Protein AF-A0A3P7NVC3-F1 (afdb_monomer_lite)

InterPro domains:
  IPR013320 Concanavalin A-like lectin/glucanase domain superfamily [SSF49899] (203-268)
  IPR037353 Histone methyltransferase complex subunit ASH2 [PTHR10598] (5-271)
  IPR043136 B30.2/SPRY domain superfamily [G3DSA:2.60.120.920] (205-271)
  IPR053835 Set1/Ash2 histone methyltransferase complex subunit ASH2-like, winged-helix [PF21198] (23-115)

Foldseek 3Di:
DAQWDWDALVRDPVSDTDIGGHFDDLLNLQVVQQLVVCVVVPRDFKDWLVPRSVVSCVVCVVVRGPPPDDPDPPCSVVNVCSQVVDPQWDWDDDPNIIIIGGPDSPSVPDHHDCPVVVVVVVVVPDDDPDDDDDDDDDDDDDDDDDDDDDPDQDLDPAWDFDQDPLWTFTKGFDPPQPCPVVLVPDPVNPPPDDDPSRIDTRQRPDKAWDPIQWDPQKDADSVRHDIDHDDDDIDIDISDDDDDDDDDDDDDDPDADPPDDDDDDDDDSPRD

Organism: Dibothriocephalus latus (NCBI:txid60516)

pLDDT: mean 73.65, std 19.22, range [23.67, 93.12]

Structure (mmCIF, N/CA/C/O backbone):
data_AF-A0A3P7NVC3-F1
#
_entry.id   AF-A0A3P7NVC3-F1
#
loop_
_atom_site.group_PDB
_atom_site.id
_atom_site.type_symbol
_atom_site.label_atom_id
_atom_site.label_alt_id
_atom_site.label_comp_id
_atom_site.label_asym_id
_atom_site.label_entity_id
_atom_site.label_seq_id
_atom_site.pdbx_PDB_ins_code
_atom_site.Cartn_x
_atom_site.Cartn_y
_atom_site.Cartn_z
_atom_site.occupancy
_atom_site.B_iso_or_equiv
_atom_site.auth_seq_id
_atom_site.auth_comp_id
_atom_site.auth_asym_id
_atom_site.auth_atom_id
_atom_site.pdbx_PDB_model_num
ATOM 1 N N . MET A 1 1 ? 7.264 2.159 -6.820 1.00 70.62 1 MET A N 1
ATOM 2 C CA . MET A 1 1 ? 7.841 3.424 -6.301 1.00 70.62 1 MET A CA 1
ATOM 3 C C . MET A 1 1 ? 9.117 3.071 -5.556 1.00 70.62 1 MET A C 1
ATOM 5 O O . MET A 1 1 ? 9.069 2.094 -4.837 1.00 70.62 1 MET A O 1
ATOM 9 N N . THR A 1 2 ? 10.232 3.786 -5.716 1.00 79.75 2 THR A N 1
ATOM 10 C CA . THR A 1 2 ? 11.509 3.475 -5.016 1.00 79.75 2 THR A CA 1
ATOM 11 C C . THR A 1 2 ? 12.016 4.618 -4.128 1.00 79.75 2 THR A C 1
ATOM 13 O O . THR A 1 2 ? 12.959 4.442 -3.359 1.00 79.75 2 THR A O 1
ATOM 16 N N . ALA A 1 3 ? 11.352 5.780 -4.166 1.00 83.56 3 ALA A N 1
ATOM 17 C CA . ALA A 1 3 ? 11.625 6.933 -3.308 1.00 83.56 3 ALA A CA 1
ATOM 18 C C . ALA A 1 3 ? 10.974 6.787 -1.921 1.00 83.56 3 ALA A C 1
ATOM 20 O O . ALA A 1 3 ? 10.172 7.613 -1.491 1.00 83.56 3 ALA A O 1
ATOM 21 N N . TYR A 1 4 ? 11.308 5.724 -1.198 1.00 82.88 4 TYR A N 1
ATOM 22 C CA . TYR A 1 4 ? 10.869 5.552 0.181 1.00 82.88 4 TYR A CA 1
ATOM 23 C C . TYR A 1 4 ? 11.961 4.909 1.026 1.00 82.88 4 TYR A C 1
ATOM 25 O O . TYR A 1 4 ? 12.959 4.386 0.535 1.00 82.88 4 TYR A O 1
ATOM 33 N N . HIS A 1 5 ? 11.771 4.984 2.329 1.00 80.44 5 HIS A N 1
ATOM 34 C CA . HIS A 1 5 ? 12.478 4.200 3.311 1.00 80.44 5 HIS A CA 1
ATOM 35 C C . HIS A 1 5 ? 11.449 3.374 4.065 1.00 80.44 5 HIS A C 1
ATOM 37 O O . HIS A 1 5 ? 10.454 3.906 4.554 1.00 80.44 5 HIS A O 1
ATOM 43 N N . PHE A 1 6 ? 11.703 2.076 4.131 1.00 83.12 6 PHE A N 1
ATOM 44 C CA . PHE A 1 6 ? 10.895 1.149 4.895 1.00 83.12 6 PHE A CA 1
ATOM 45 C C . PHE A 1 6 ? 11.811 0.297 5.757 1.00 83.12 6 PHE A C 1
ATOM 47 O O . PHE A 1 6 ? 12.742 -0.322 5.234 1.00 83.12 6 PHE A O 1
ATOM 54 N N . MET A 1 7 ? 11.523 0.266 7.050 1.00 78.00 7 MET A N 1
ATOM 55 C CA . MET A 1 7 ? 12.091 -0.671 8.001 1.00 78.00 7 MET A CA 1
ATOM 56 C C . MET A 1 7 ? 10.929 -1.425 8.628 1.00 78.00 7 MET A C 1
ATOM 58 O O . MET A 1 7 ? 10.043 -0.818 9.232 1.00 78.00 7 MET A O 1
ATOM 62 N N . CYS A 1 8 ? 10.912 -2.740 8.441 1.00 79.56 8 CYS A N 1
ATOM 63 C CA . CYS A 1 8 ? 9.905 -3.571 9.078 1.00 79.56 8 CYS A CA 1
ATOM 64 C C . CYS A 1 8 ? 10.173 -3.657 10.584 1.00 79.56 8 CYS A C 1
ATOM 66 O O . CYS A 1 8 ? 11.317 -3.507 11.022 1.00 79.56 8 CYS A O 1
ATOM 68 N N . LYS A 1 9 ? 9.132 -3.984 11.356 1.00 78.25 9 LYS A N 1
ATOM 69 C CA . LYS A 1 9 ? 9.211 -4.164 12.814 1.00 78.25 9 LYS A CA 1
ATOM 70 C C . LYS A 1 9 ? 10.380 -5.061 13.229 1.00 78.25 9 LYS A C 1
ATOM 72 O O . LYS A 1 9 ? 11.172 -4.688 14.074 1.00 78.25 9 LYS A O 1
ATOM 77 N N . LYS A 1 10 ? 10.567 -6.187 12.526 1.00 74.75 10 LYS A N 1
ATOM 78 C CA . LYS A 1 10 ? 11.638 -7.169 12.793 1.00 74.75 10 LYS A CA 1
ATOM 79 C C . LYS A 1 10 ? 13.058 -6.608 12.656 1.00 74.75 10 LYS A C 1
ATOM 81 O O . LYS A 1 10 ? 13.987 -7.161 13.233 1.00 74.75 10 LYS A O 1
ATOM 86 N N . CYS A 1 11 ? 13.248 -5.584 11.824 1.00 72.69 11 CYS A N 1
ATOM 87 C CA . CYS A 1 11 ? 14.551 -4.963 11.586 1.00 72.69 11 CYS A CA 1
ATOM 88 C C . CYS A 1 11 ? 14.747 -3.672 12.387 1.00 72.69 11 CYS A C 1
ATOM 90 O O . CYS A 1 11 ? 15.870 -3.170 12.435 1.00 72.69 11 CYS A O 1
ATOM 92 N N . ASN A 1 12 ? 13.679 -3.125 12.968 1.00 73.50 12 ASN A N 1
ATOM 93 C CA . ASN A 1 12 ? 13.740 -1.932 13.790 1.00 73.50 12 ASN A CA 1
ATOM 94 C C . ASN A 1 12 ? 13.915 -2.322 15.258 1.00 73.50 12 ASN A C 1
ATOM 96 O O . ASN A 1 12 ? 13.089 -3.030 15.816 1.00 73.50 12 ASN A O 1
ATOM 100 N N . ASN A 1 13 ? 14.952 -1.801 15.912 1.00 73.88 13 ASN A N 1
ATOM 101 C CA . ASN A 1 13 ? 15.199 -2.071 17.333 1.00 73.88 13 ASN A CA 1
ATOM 102 C C . ASN A 1 13 ? 14.084 -1.541 18.249 1.00 73.88 13 ASN A C 1
ATOM 104 O O . ASN A 1 13 ? 14.034 -1.910 19.417 1.00 73.88 13 ASN A O 1
ATOM 108 N N . SER A 1 14 ? 13.238 -0.643 17.741 1.00 73.19 14 SER A N 1
ATOM 109 C CA . SER A 1 14 ? 12.079 -0.111 18.458 1.00 73.19 14 SER A CA 1
ATOM 110 C C . SER A 1 14 ? 10.802 -0.942 18.266 1.00 73.19 14 SER A C 1
ATOM 112 O O . SER A 1 14 ? 9.757 -0.488 18.705 1.00 73.19 14 SER A O 1
ATOM 114 N N . ASP A 1 15 ? 10.849 -2.091 17.574 1.00 77.31 15 ASP A N 1
ATOM 115 C CA . ASP A 1 15 ? 9.692 -2.947 17.227 1.00 77.31 15 ASP A CA 1
ATOM 116 C C . ASP A 1 15 ? 8.549 -2.238 16.465 1.00 77.31 15 ASP A C 1
ATOM 118 O O . ASP A 1 15 ? 7.469 -2.790 16.241 1.00 77.31 15 ASP A O 1
ATOM 122 N N . GLU A 1 16 ? 8.809 -1.025 15.977 1.00 73.56 16 GLU A N 1
ATOM 123 C CA . GLU A 1 16 ? 7.875 -0.225 15.195 1.00 73.56 16 GLU A CA 1
ATOM 124 C C . GLU A 1 16 ? 8.184 -0.298 13.701 1.00 73.56 16 GLU A C 1
ATOM 126 O O . GLU A 1 16 ? 9.331 -0.397 13.260 1.00 73.56 16 GLU A O 1
ATOM 131 N N . GLU A 1 17 ? 7.136 -0.210 12.893 1.00 80.94 17 GLU A N 1
ATOM 132 C CA . GLU A 1 17 ? 7.267 -0.081 11.450 1.00 80.94 17 GLU A CA 1
ATOM 133 C C . GLU A 1 17 ? 7.592 1.366 11.099 1.00 80.94 17 GLU A C 1
ATOM 135 O O . GLU A 1 17 ? 6.851 2.286 11.439 1.00 80.94 17 GLU A O 1
ATOM 140 N N . VAL A 1 18 ? 8.696 1.572 10.383 1.00 80.38 18 VAL A N 1
ATOM 141 C CA . VAL A 1 18 ? 9.096 2.907 9.942 1.00 80.38 18 VAL A CA 1
ATOM 142 C C . VAL A 1 18 ? 8.921 2.986 8.443 1.00 80.38 18 VAL A C 1
ATOM 144 O O . VAL A 1 18 ? 9.698 2.403 7.687 1.00 80.38 18 VAL A O 1
ATOM 147 N N . PHE A 1 19 ? 7.931 3.761 8.009 1.00 82.56 19 PHE A N 1
ATOM 148 C CA . PHE A 1 19 ? 7.755 4.134 6.613 1.00 82.56 19 PHE A CA 1
ATOM 149 C C . PHE A 1 19 ? 7.933 5.642 6.448 1.00 82.56 19 PHE A C 1
ATOM 151 O O . PHE A 1 19 ? 7.202 6.443 7.023 1.00 82.56 19 PHE A O 1
ATOM 158 N N . SER A 1 20 ? 8.911 6.036 5.641 1.00 79.38 20 SER A N 1
ATOM 159 C CA . SER A 1 20 ? 9.193 7.434 5.334 1.00 79.38 20 SER A CA 1
ATOM 160 C C . SER A 1 20 ? 9.276 7.612 3.826 1.00 79.38 20 SER A C 1
ATOM 162 O O . SER A 1 20 ? 10.115 7.006 3.158 1.00 79.38 20 SER A O 1
ATOM 164 N N . LYS A 1 21 ? 8.394 8.445 3.269 1.00 79.94 21 LYS A N 1
ATOM 165 C CA . LYS A 1 21 ? 8.464 8.827 1.856 1.00 79.94 21 LYS A CA 1
ATOM 166 C C . LYS A 1 21 ? 9.645 9.771 1.656 1.00 79.94 21 LYS A C 1
ATOM 168 O O . LYS A 1 21 ? 9.829 10.714 2.421 1.00 79.94 21 LYS A O 1
ATOM 173 N N . LYS A 1 22 ? 10.432 9.528 0.613 1.00 79.19 22 LYS A N 1
ATOM 174 C CA . LYS A 1 22 ? 11.501 10.429 0.186 1.00 79.19 22 LYS A CA 1
ATOM 175 C C . LYS A 1 22 ? 11.030 11.227 -1.015 1.00 79.19 22 LYS A C 1
ATOM 177 O O . LYS A 1 22 ? 10.200 10.772 -1.796 1.00 79.19 22 LYS A O 1
ATOM 182 N N . GLN A 1 23 ? 11.598 12.413 -1.178 1.00 79.69 23 GLN A N 1
ATOM 183 C CA . GLN A 1 23 ? 11.401 13.176 -2.398 1.00 79.69 23 GLN A CA 1
ATOM 184 C C . GLN A 1 23 ? 12.023 12.412 -3.572 1.00 79.69 23 GLN A C 1
ATOM 186 O O . GLN A 1 23 ? 13.226 12.141 -3.573 1.00 79.69 23 GLN A O 1
ATOM 191 N N . ALA A 1 24 ? 11.202 12.042 -4.554 1.00 83.31 24 ALA A N 1
ATOM 192 C CA . ALA A 1 24 ? 11.688 11.441 -5.784 1.00 83.31 24 ALA A CA 1
ATOM 193 C C . ALA A 1 24 ? 12.424 12.498 -6.617 1.00 83.31 24 ALA A C 1
ATOM 195 O O . ALA A 1 24 ? 11.946 13.621 -6.780 1.00 83.31 24 ALA A O 1
ATOM 196 N N . ASN A 1 25 ? 13.591 12.132 -7.142 1.00 87.62 25 ASN A N 1
ATOM 197 C CA . ASN A 1 25 ? 14.228 12.890 -8.212 1.00 87.62 25 ASN A CA 1
ATOM 198 C C . ASN A 1 25 ? 13.697 12.401 -9.571 1.00 87.62 25 ASN A C 1
ATOM 200 O O . ASN A 1 25 ? 13.042 11.359 -9.652 1.00 87.62 25 ASN A O 1
ATOM 204 N N . PHE A 1 26 ? 14.022 13.123 -10.643 1.00 89.38 26 PHE A N 1
ATOM 205 C CA . PHE A 1 26 ? 13.571 12.775 -11.992 1.00 89.38 26 PHE A CA 1
ATOM 206 C C . PHE A 1 26 ? 13.953 11.351 -12.416 1.00 89.38 26 PHE A C 1
ATOM 208 O O . PHE A 1 26 ? 13.133 10.665 -13.010 1.00 89.38 26 PHE A O 1
ATOM 215 N N . ALA A 1 27 ? 15.132 10.852 -12.033 1.00 89.88 27 ALA A N 1
ATOM 216 C CA . ALA A 1 27 ? 15.541 9.488 -12.372 1.00 89.88 27 ALA A CA 1
ATOM 217 C C . ALA A 1 27 ? 14.624 8.441 -11.720 1.00 89.88 27 ALA A C 1
ATOM 219 O O . ALA A 1 27 ? 14.159 7.518 -12.378 1.00 89.88 27 ALA A O 1
ATOM 220 N N . ILE A 1 28 ? 14.294 8.610 -10.441 1.00 89.31 28 ILE A N 1
ATOM 221 C CA . ILE A 1 28 ? 13.392 7.703 -9.725 1.00 89.31 28 ILE A CA 1
ATOM 222 C C . ILE A 1 28 ? 11.950 7.810 -10.245 1.00 89.31 28 ILE A C 1
ATOM 224 O O . ILE A 1 28 ? 11.244 6.798 -10.311 1.00 89.31 28 ILE A O 1
ATOM 228 N N . MET A 1 29 ? 11.516 9.009 -10.645 1.00 90.38 29 MET A N 1
ATOM 229 C CA . MET A 1 29 ? 10.218 9.212 -11.295 1.00 90.38 29 MET A CA 1
ATOM 230 C C . MET A 1 29 ? 10.150 8.454 -12.626 1.00 90.38 29 MET A C 1
ATOM 232 O O . MET A 1 29 ? 9.253 7.631 -12.798 1.00 90.38 29 MET A O 1
ATOM 236 N N . CYS A 1 30 ? 11.134 8.641 -13.511 1.00 92.25 30 CYS A N 1
ATOM 237 C CA . CYS A 1 30 ? 11.227 7.939 -14.794 1.00 92.25 30 CYS A CA 1
ATOM 238 C C . CYS A 1 30 ? 11.334 6.420 -14.626 1.00 92.25 30 CYS A C 1
ATOM 240 O O . CYS A 1 30 ? 10.641 5.673 -15.312 1.00 92.25 30 CYS A O 1
ATOM 242 N N . GLN A 1 31 ? 12.147 5.951 -13.674 1.00 91.25 31 GLN A N 1
ATOM 243 C CA . GLN A 1 31 ? 12.275 4.525 -13.377 1.00 91.25 31 GLN A CA 1
ATOM 244 C C . GLN A 1 31 ? 10.943 3.929 -12.912 1.00 91.25 31 GLN A C 1
ATOM 246 O O . GLN A 1 31 ? 10.568 2.838 -13.335 1.00 91.25 31 GLN A O 1
ATOM 251 N N . THR A 1 32 ? 10.209 4.653 -12.062 1.00 91.31 32 THR A N 1
ATOM 252 C CA . THR A 1 32 ? 8.883 4.225 -11.605 1.00 91.31 32 THR A CA 1
ATOM 253 C C . THR A 1 32 ? 7.881 4.222 -12.760 1.00 91.31 32 THR A C 1
ATOM 255 O O . THR A 1 32 ? 7.113 3.270 -12.866 1.00 91.31 32 THR A O 1
ATOM 258 N N . ALA A 1 33 ? 7.892 5.233 -13.632 1.00 92.50 33 ALA A N 1
ATOM 259 C CA . ALA A 1 33 ? 7.006 5.302 -14.793 1.00 92.50 33 ALA A CA 1
ATOM 260 C C . ALA A 1 33 ? 7.226 4.125 -15.750 1.00 92.50 33 ALA A C 1
ATOM 262 O O . ALA A 1 33 ? 6.297 3.365 -16.015 1.00 92.50 33 ALA A O 1
ATOM 263 N N . LEU A 1 34 ? 8.473 3.904 -16.174 1.00 90.56 34 LEU A N 1
ATOM 264 C CA . LEU A 1 34 ? 8.833 2.807 -17.072 1.00 90.56 34 LEU A CA 1
ATOM 265 C C . LEU A 1 34 ? 8.508 1.436 -16.471 1.00 90.56 34 LEU A C 1
ATOM 267 O O . LEU A 1 34 ? 7.921 0.604 -17.152 1.00 90.56 34 LEU A O 1
ATOM 271 N N . ALA A 1 35 ? 8.807 1.206 -15.189 1.00 90.31 35 ALA A N 1
ATOM 272 C CA . ALA A 1 35 ? 8.485 -0.061 -14.530 1.00 90.31 35 ALA A CA 1
ATOM 273 C C . ALA A 1 35 ? 6.971 -0.351 -14.510 1.00 90.31 35 ALA A C 1
ATOM 275 O O . ALA A 1 35 ? 6.558 -1.496 -14.696 1.00 90.31 35 ALA A O 1
ATOM 276 N N . ASN A 1 36 ? 6.137 0.676 -14.307 1.00 90.94 36 ASN A N 1
ATOM 277 C CA . ASN A 1 36 ? 4.682 0.519 -14.367 1.00 90.94 36 ASN A CA 1
ATOM 278 C C . ASN A 1 36 ? 4.205 0.265 -15.799 1.00 90.94 36 ASN A C 1
ATOM 280 O O . ASN A 1 36 ? 3.418 -0.654 -15.999 1.00 90.94 36 ASN A O 1
ATOM 284 N N . LEU A 1 37 ? 4.722 1.006 -16.784 1.00 89.94 37 LEU A N 1
ATOM 285 C CA . LEU A 1 37 ? 4.393 0.802 -18.197 1.00 89.94 37 LEU A CA 1
ATOM 286 C C . LEU A 1 37 ? 4.777 -0.610 -18.680 1.00 89.94 37 LEU A C 1
ATOM 288 O O . LEU A 1 37 ? 3.999 -1.266 -19.368 1.00 89.94 37 LEU A O 1
ATOM 292 N N . MET A 1 38 ? 5.934 -1.133 -18.261 1.00 86.88 38 MET A N 1
ATOM 293 C CA . MET A 1 38 ? 6.344 -2.516 -18.546 1.00 86.88 38 MET A CA 1
ATOM 294 C C . MET A 1 38 ? 5.355 -3.545 -17.983 1.00 86.88 38 MET A C 1
ATOM 296 O O . MET A 1 38 ? 5.046 -4.540 -18.642 1.00 86.88 38 MET A O 1
ATOM 300 N N . CYS A 1 39 ? 4.850 -3.294 -16.770 1.00 85.38 39 CYS A N 1
ATOM 301 C CA . CYS A 1 39 ? 3.884 -4.155 -16.094 1.00 85.38 39 CYS A CA 1
ATOM 302 C C . CYS A 1 39 ? 2.506 -4.111 -16.775 1.00 85.38 39 CYS A C 1
ATOM 304 O O . CYS A 1 39 ? 1.901 -5.155 -17.013 1.00 85.38 39 CYS A O 1
ATOM 306 N N . THR A 1 40 ? 2.023 -2.921 -17.148 1.00 87.69 40 THR A N 1
ATOM 307 C CA . THR A 1 40 ? 0.705 -2.753 -17.780 1.00 87.69 40 THR A CA 1
ATOM 308 C C . THR A 1 40 ? 0.670 -3.248 -19.222 1.00 87.69 40 THR A C 1
ATOM 310 O O . THR A 1 40 ? -0.352 -3.771 -19.658 1.00 87.69 40 THR A O 1
ATOM 313 N N . HIS A 1 41 ? 1.776 -3.129 -19.962 1.00 83.50 41 HIS A N 1
ATOM 314 C CA . HIS A 1 41 ? 1.875 -3.544 -21.365 1.00 83.50 41 HIS A CA 1
ATOM 315 C C . HIS A 1 41 ? 2.452 -4.958 -21.558 1.00 83.50 41 HIS A C 1
ATOM 317 O O . HIS A 1 41 ? 2.959 -5.275 -22.634 1.00 83.50 41 HIS A O 1
ATOM 323 N N . GLY A 1 42 ? 2.375 -5.818 -20.536 1.00 72.69 42 GLY A N 1
ATOM 324 C CA . GLY A 1 42 ? 2.574 -7.265 -20.682 1.00 72.69 42 GLY A CA 1
ATOM 325 C C . GLY A 1 42 ? 3.954 -7.690 -21.193 1.00 72.69 42 GLY A C 1
ATOM 326 O O . GLY A 1 42 ? 4.047 -8.660 -21.942 1.00 72.69 42 GLY A O 1
ATOM 327 N N . GLY A 1 43 ? 5.020 -6.973 -20.816 1.00 68.31 43 GLY A N 1
ATOM 328 C CA . GLY A 1 43 ? 6.399 -7.317 -21.190 1.00 68.31 43 GLY A CA 1
ATOM 329 C C . GLY A 1 43 ? 7.005 -6.464 -22.306 1.00 68.31 43 GLY A C 1
ATOM 330 O O . GLY A 1 43 ? 8.145 -6.704 -22.703 1.00 68.31 43 GLY A O 1
ATOM 331 N N . ARG A 1 44 ? 6.297 -5.437 -22.795 1.00 80.00 44 ARG A N 1
ATOM 332 C CA . ARG A 1 44 ? 6.917 -4.388 -23.617 1.00 80.00 44 ARG A CA 1
ATOM 333 C C . ARG A 1 44 ? 7.988 -3.657 -22.798 1.00 80.00 44 ARG A C 1
ATOM 335 O O . ARG A 1 44 ? 7.728 -3.248 -21.673 1.00 80.00 44 ARG A O 1
ATOM 342 N N . VAL A 1 45 ? 9.182 -3.490 -23.371 1.00 81.44 45 VAL A N 1
ATOM 343 C CA . VAL A 1 45 ? 10.358 -2.948 -22.657 1.00 81.44 45 VAL A CA 1
ATOM 344 C C . VAL A 1 45 ? 10.754 -1.529 -23.067 1.00 81.44 45 VAL A C 1
ATOM 346 O O . VAL A 1 45 ? 11.551 -0.912 -22.369 1.00 81.44 45 VAL A O 1
ATOM 349 N N . CYS A 1 46 ? 10.222 -1.008 -24.175 1.00 86.50 46 CYS A N 1
ATOM 350 C CA . CYS A 1 46 ? 10.568 0.305 -24.721 1.00 86.50 46 CYS A CA 1
ATOM 351 C C . CYS A 1 46 ? 9.324 1.176 -24.933 1.00 86.50 46 CYS A C 1
ATOM 353 O O . CYS A 1 46 ? 8.323 0.717 -25.492 1.00 86.50 46 CYS A O 1
ATOM 355 N N . PHE A 1 47 ? 9.407 2.439 -24.520 1.00 91.06 47 PHE A N 1
ATOM 356 C CA . PHE A 1 47 ? 8.289 3.384 -24.517 1.00 91.06 47 PHE A CA 1
ATOM 357 C C . PHE A 1 47 ? 8.718 4.738 -25.073 1.00 91.06 47 PHE A C 1
ATOM 359 O O . PHE A 1 47 ? 9.869 5.132 -24.891 1.00 91.06 47 PHE A O 1
ATOM 366 N N . SER A 1 48 ? 7.801 5.423 -25.754 1.00 91.75 48 SER A N 1
ATOM 367 C CA . SER A 1 48 ? 8.020 6.775 -26.279 1.00 91.75 48 SER A CA 1
ATOM 368 C C . SER A 1 48 ? 8.114 7.779 -25.132 1.00 91.75 48 SER A C 1
ATOM 370 O O . SER A 1 48 ? 7.260 7.796 -24.237 1.00 91.75 48 SER A O 1
ATOM 372 N N . GLU A 1 49 ? 9.143 8.624 -25.159 1.00 92.81 49 GLU A N 1
ATOM 373 C CA . GLU A 1 49 ? 9.294 9.720 -24.208 1.00 92.81 49 GLU A CA 1
ATOM 374 C C . GLU A 1 49 ? 8.084 10.660 -24.261 1.00 92.81 49 GLU A C 1
ATOM 376 O O . GLU A 1 49 ? 7.448 10.913 -23.233 1.00 92.81 49 GLU A O 1
ATOM 381 N N . GLU A 1 50 ? 7.736 11.125 -25.460 1.00 88.69 50 GLU A N 1
ATOM 382 C CA . GLU A 1 50 ? 6.718 12.154 -25.656 1.00 88.69 50 GLU A CA 1
ATOM 383 C C . GLU A 1 50 ? 5.295 11.621 -25.451 1.00 88.69 50 GLU A C 1
ATOM 385 O O . GLU A 1 50 ? 4.467 12.273 -24.815 1.00 88.69 50 GLU A O 1
ATOM 390 N N . HIS A 1 51 ? 5.010 10.414 -25.948 1.00 88.75 51 HIS A N 1
ATOM 391 C CA . HIS A 1 51 ? 3.643 9.894 -26.025 1.00 88.75 51 HIS A CA 1
ATOM 392 C C . HIS A 1 51 ? 3.252 8.990 -24.853 1.00 88.75 51 HIS A C 1
ATOM 394 O O . HIS A 1 51 ? 2.064 8.748 -24.643 1.00 88.75 51 HIS A O 1
ATOM 400 N N . GLU A 1 52 ? 4.217 8.465 -24.094 1.00 91.06 52 GLU A N 1
ATOM 401 C CA . GLU A 1 52 ? 3.939 7.491 -23.030 1.00 91.06 52 GLU A CA 1
ATOM 402 C C . GLU A 1 52 ? 4.542 7.915 -21.690 1.00 91.06 52 GLU A C 1
ATOM 404 O O . GLU A 1 52 ? 3.837 7.920 -20.677 1.00 91.06 52 GLU A O 1
ATOM 409 N N . ILE A 1 53 ? 5.812 8.330 -21.665 1.00 91.38 53 ILE A N 1
ATOM 410 C CA . ILE A 1 53 ? 6.483 8.710 -20.414 1.00 91.38 53 ILE A CA 1
ATOM 411 C C . ILE A 1 53 ? 5.933 10.038 -19.882 1.00 91.38 53 ILE A C 1
ATOM 413 O O . ILE A 1 53 ? 5.548 10.091 -18.710 1.00 91.38 53 ILE A O 1
ATOM 417 N N . PHE A 1 54 ? 5.842 11.095 -20.701 1.00 91.44 54 PHE A N 1
ATOM 418 C CA . PHE A 1 54 ? 5.294 12.375 -20.232 1.00 91.44 54 PHE A CA 1
ATOM 419 C C . PHE A 1 54 ? 3.833 12.271 -19.773 1.00 91.44 54 PHE A C 1
ATOM 421 O O . PHE A 1 54 ? 3.566 12.691 -18.644 1.00 91.44 54 PHE A O 1
ATOM 428 N N . PRO A 1 55 ? 2.896 11.656 -20.526 1.00 92.12 55 PRO A N 1
ATOM 429 C CA . PRO A 1 55 ? 1.511 11.535 -20.069 1.00 92.12 55 PRO A CA 1
ATOM 430 C C . PRO A 1 55 ? 1.370 10.708 -18.787 1.00 92.12 55 PRO A C 1
ATOM 432 O O . PRO A 1 55 ? 0.549 11.036 -17.924 1.00 92.12 55 PRO A O 1
ATOM 435 N N . PHE A 1 56 ? 2.194 9.664 -18.616 1.00 92.19 56 PHE A N 1
ATOM 436 C CA . PHE A 1 56 ? 2.214 8.890 -17.377 1.00 92.19 56 PHE A CA 1
ATOM 437 C C . PHE A 1 56 ? 2.666 9.748 -16.191 1.00 92.19 56 PHE A C 1
ATOM 439 O O . PHE A 1 56 ? 2.033 9.718 -15.132 1.00 92.19 56 PHE A O 1
ATOM 446 N N . LEU A 1 57 ? 3.757 10.502 -16.354 1.00 90.50 57 LEU A N 1
ATOM 447 C CA . LEU A 1 57 ? 4.276 11.385 -15.311 1.00 90.50 57 LEU A CA 1
ATOM 448 C C . LEU A 1 57 ? 3.287 12.504 -14.977 1.00 90.50 57 LEU A C 1
ATOM 450 O O . LEU A 1 57 ? 3.124 12.812 -13.800 1.00 90.50 57 LEU A O 1
ATOM 454 N N . ASP A 1 58 ? 2.599 13.055 -15.977 1.00 88.62 58 ASP A N 1
ATOM 455 C CA . ASP A 1 58 ? 1.619 14.123 -15.782 1.00 88.62 58 ASP A CA 1
ATOM 456 C C . ASP A 1 58 ? 0.399 13.639 -14.988 1.00 88.62 58 ASP A C 1
ATOM 458 O O . ASP A 1 58 ? -0.011 14.267 -14.013 1.00 88.62 58 ASP A O 1
ATOM 462 N N . THR A 1 59 ? -0.120 12.458 -15.339 1.00 89.94 59 THR A N 1
ATOM 463 C CA . THR A 1 59 ? -1.273 11.843 -14.661 1.00 89.94 59 THR A CA 1
ATOM 464 C C . THR A 1 59 ? -0.954 11.453 -13.214 1.00 89.94 59 THR A C 1
ATOM 466 O O . THR A 1 59 ? -1.822 11.508 -12.346 1.00 89.94 59 THR A O 1
ATOM 469 N N . ASN A 1 60 ? 0.291 11.052 -12.936 1.00 88.31 60 ASN A N 1
ATOM 470 C CA . ASN A 1 60 ? 0.696 10.494 -11.642 1.00 88.31 60 ASN A CA 1
ATOM 471 C C . ASN A 1 60 ? 1.597 11.434 -10.822 1.00 88.31 60 ASN A C 1
ATOM 473 O O . ASN A 1 60 ? 2.212 10.991 -9.848 1.00 88.31 60 ASN A O 1
ATOM 477 N N . TRP A 1 61 ? 1.690 12.715 -11.192 1.00 86.31 61 TRP A N 1
ATOM 478 C CA . TRP A 1 61 ? 2.658 13.655 -10.619 1.00 86.31 61 TRP A CA 1
ATOM 479 C C . TRP A 1 61 ? 2.585 13.730 -9.088 1.00 86.31 61 TRP A C 1
ATOM 481 O O . TRP A 1 61 ? 3.590 13.503 -8.412 1.00 86.31 61 TRP A O 1
ATOM 491 N N . ASP A 1 62 ? 1.383 13.940 -8.543 1.00 84.12 62 ASP A N 1
ATOM 492 C CA . ASP A 1 62 ? 1.145 14.115 -7.101 1.00 84.12 62 ASP A CA 1
ATOM 493 C C . ASP A 1 62 ? 1.423 12.843 -6.282 1.00 84.12 62 ASP A C 1
ATOM 495 O O . ASP A 1 62 ? 1.682 12.893 -5.077 1.00 84.12 62 ASP A O 1
ATOM 499 N N . VAL A 1 63 ? 1.383 11.679 -6.936 1.00 82.94 63 VAL A N 1
ATOM 500 C CA . VAL A 1 63 ? 1.700 10.387 -6.314 1.00 82.94 63 VAL A CA 1
ATOM 501 C C . VAL A 1 63 ? 3.208 10.145 -6.320 1.00 82.94 63 VAL A C 1
ATOM 503 O O . VAL A 1 63 ? 3.743 9.543 -5.388 1.00 82.94 63 VAL A O 1
ATOM 506 N N . LEU A 1 64 ? 3.904 10.607 -7.362 1.00 79.88 64 LEU A N 1
ATOM 507 C CA . LEU A 1 64 ? 5.339 10.408 -7.547 1.00 79.88 64 LEU A CA 1
ATOM 508 C C . LEU A 1 64 ? 6.184 11.405 -6.749 1.00 79.88 64 LEU A C 1
ATOM 510 O O . LEU A 1 64 ? 7.271 11.049 -6.290 1.00 79.88 64 LEU A O 1
ATOM 514 N N . THR A 1 65 ? 5.717 12.643 -6.587 1.00 80.19 65 THR A N 1
ATOM 515 C CA . THR A 1 65 ? 6.473 13.697 -5.913 1.00 80.19 65 THR A CA 1
ATOM 516 C C . THR A 1 65 ? 5.567 14.718 -5.234 1.00 80.19 65 THR A C 1
ATOM 518 O O . THR A 1 65 ? 4.471 15.012 -5.687 1.00 80.19 65 THR A O 1
ATOM 521 N N . PHE A 1 66 ? 6.069 15.311 -4.151 1.00 79.62 66 PHE A N 1
ATOM 522 C CA . PHE A 1 66 ? 5.431 16.448 -3.482 1.00 79.62 66 PHE A CA 1
ATOM 523 C C . PHE A 1 66 ? 5.918 17.797 -4.028 1.00 79.62 66 PHE A C 1
ATOM 525 O O . PHE A 1 66 ? 5.641 18.838 -3.435 1.00 79.62 66 PHE A O 1
ATOM 532 N N . GLN A 1 67 ? 6.719 17.802 -5.103 1.00 74.81 67 GLN A N 1
ATOM 533 C CA . GLN A 1 67 ? 7.150 19.058 -5.705 1.00 74.81 67 GLN A CA 1
ATOM 534 C C . GLN A 1 67 ? 5.958 19.787 -6.329 1.00 74.81 67 GLN A C 1
ATOM 536 O O . GLN A 1 67 ? 5.210 19.169 -7.090 1.00 74.81 67 GLN A O 1
ATOM 541 N N . PRO A 1 68 ? 5.810 21.100 -6.061 1.00 68.38 68 PRO A N 1
ATOM 542 C CA . PRO A 1 68 ? 4.745 21.883 -6.658 1.00 68.38 68 PRO A CA 1
ATOM 543 C C . PRO A 1 68 ? 4.881 21.820 -8.177 1.00 68.38 68 PRO A C 1
ATOM 545 O O . PRO A 1 68 ? 5.939 22.135 -8.735 1.00 68.38 68 PRO A O 1
ATOM 548 N N . ARG A 1 69 ? 3.808 21.385 -8.840 1.00 69.50 69 ARG A N 1
ATOM 549 C CA . ARG A 1 69 ? 3.752 21.316 -10.296 1.00 69.50 69 ARG A CA 1
ATOM 550 C C . ARG A 1 69 ? 3.931 22.724 -10.855 1.00 69.50 69 ARG A C 1
ATOM 552 O O . ARG A 1 69 ? 3.170 23.636 -10.534 1.00 69.50 69 ARG A O 1
ATOM 559 N N . LYS A 1 70 ? 4.951 22.910 -11.690 1.00 67.31 70 LYS A N 1
ATOM 560 C CA . LYS A 1 70 ? 5.088 24.140 -12.471 1.00 67.31 70 LYS A CA 1
ATOM 561 C C . LYS A 1 70 ? 4.161 24.022 -13.674 1.00 67.31 70 LYS A C 1
ATOM 563 O O . LYS A 1 70 ? 4.153 22.993 -14.335 1.00 67.31 70 LYS A O 1
ATOM 568 N N . ALA A 1 71 ? 3.401 25.073 -13.964 1.00 65.81 71 ALA A N 1
ATOM 569 C CA . ALA A 1 71 ? 2.446 25.096 -15.075 1.00 65.81 71 ALA A CA 1
ATOM 570 C C . ALA A 1 71 ? 3.102 25.089 -16.472 1.00 65.81 71 ALA A C 1
ATOM 572 O O . ALA A 1 71 ? 2.403 25.194 -17.471 1.00 65.81 71 ALA A O 1
ATOM 573 N N . ASN A 1 72 ? 4.434 25.027 -16.551 1.00 72.12 72 ASN A N 1
ATOM 574 C CA . ASN A 1 72 ? 5.182 25.049 -17.797 1.00 72.12 72 ASN A CA 1
ATOM 575 C C . ASN A 1 72 ? 5.879 23.705 -18.044 1.00 72.12 72 ASN A C 1
ATOM 577 O O . ASN A 1 72 ? 6.391 23.084 -17.113 1.00 72.12 72 ASN A O 1
ATOM 581 N N . ASP A 1 73 ? 6.028 23.333 -19.314 1.00 75.25 73 ASP A N 1
ATOM 582 C CA . ASP A 1 73 ? 6.720 22.109 -19.763 1.00 75.25 73 ASP A CA 1
ATOM 583 C C . ASP A 1 73 ? 8.248 22.159 -19.550 1.00 75.25 73 ASP A C 1
ATOM 585 O O . ASP A 1 73 ? 9.021 21.392 -20.119 1.00 75.25 73 ASP A O 1
ATOM 589 N N . SER A 1 74 ? 8.725 23.055 -18.677 1.00 77.31 74 SER A N 1
ATOM 590 C CA . SER A 1 74 ? 10.143 23.218 -18.337 1.00 77.31 74 SER A CA 1
ATOM 591 C C . SER A 1 74 ? 10.759 21.971 -17.696 1.00 77.31 74 SER A C 1
ATOM 593 O O . SER A 1 74 ? 11.982 21.836 -17.635 1.00 77.31 74 SER A O 1
ATOM 595 N N . TRP A 1 75 ? 9.926 21.047 -17.214 1.00 82.88 75 TRP A N 1
ATOM 596 C CA . TRP A 1 75 ? 10.363 19.772 -16.668 1.00 82.88 75 TRP A CA 1
ATOM 597 C C . TRP A 1 75 ? 10.694 18.739 -17.759 1.00 82.88 75 TRP A C 1
ATOM 599 O O . TRP A 1 75 ? 11.567 17.910 -17.505 1.00 82.88 75 TRP A O 1
ATOM 609 N N . HIS A 1 76 ? 10.131 18.837 -18.975 1.00 89.12 76 HIS A N 1
ATOM 610 C CA . HIS A 1 76 ? 10.420 17.907 -20.081 1.00 89.12 76 HIS A CA 1
ATOM 611 C C . HIS A 1 76 ? 11.912 17.883 -20.421 1.00 89.12 76 HIS A C 1
ATOM 613 O O . HIS A 1 76 ? 12.513 16.819 -20.494 1.00 89.12 76 HIS A O 1
ATOM 619 N N . ALA A 1 77 ? 12.559 19.050 -20.506 1.00 89.00 77 ALA A N 1
ATOM 620 C CA . ALA A 1 77 ? 13.995 19.134 -20.787 1.00 89.00 77 ALA A CA 1
ATOM 621 C C . ALA A 1 77 ? 14.860 18.453 -19.705 1.00 89.00 77 ALA A C 1
ATOM 623 O O . ALA A 1 77 ? 15.899 17.862 -20.004 1.00 89.00 77 ALA A O 1
ATOM 624 N N . ASN A 1 78 ? 14.432 18.513 -18.438 1.00 89.88 78 ASN A N 1
ATOM 625 C CA . ASN A 1 78 ? 15.133 17.847 -17.339 1.00 89.88 78 ASN A CA 1
ATOM 626 C C . ASN A 1 78 ? 14.923 16.332 -17.369 1.00 89.88 78 ASN A C 1
ATOM 628 O O . ASN A 1 78 ? 15.857 15.589 -17.058 1.00 89.88 78 ASN A O 1
ATOM 632 N N . ILE A 1 79 ? 13.727 15.876 -17.745 1.00 91.06 79 ILE A N 1
ATOM 633 C CA . ILE A 1 79 ? 13.433 14.458 -17.954 1.00 91.06 79 ILE A CA 1
ATOM 634 C C . ILE A 1 79 ? 14.254 13.922 -19.119 1.00 91.06 79 ILE A C 1
ATOM 636 O O . ILE A 1 79 ? 14.999 12.974 -18.904 1.00 91.06 79 ILE A O 1
ATOM 640 N N . HIS A 1 80 ? 14.229 14.585 -20.274 1.00 92.75 80 HIS A N 1
ATOM 641 C CA . HIS A 1 80 ? 15.010 14.206 -21.449 1.00 92.75 80 HIS A CA 1
ATOM 642 C C . HIS A 1 80 ? 16.494 14.064 -21.114 1.00 92.75 80 HIS A C 1
ATOM 644 O O . HIS A 1 80 ? 17.097 13.011 -21.305 1.00 92.75 80 HIS A O 1
ATOM 650 N N . LYS A 1 81 ? 17.077 15.086 -20.470 1.00 93.00 81 LYS A N 1
ATOM 651 C CA . LYS A 1 81 ? 18.460 15.015 -19.987 1.00 93.00 81 LYS A CA 1
ATOM 652 C C . LYS A 1 81 ? 18.681 13.819 -19.059 1.00 93.00 81 LYS A C 1
ATOM 654 O O . LYS A 1 81 ? 19.702 13.154 -19.170 1.00 93.00 81 LYS A O 1
ATOM 659 N N . THR A 1 82 ? 17.744 13.549 -18.152 1.00 92.81 82 THR A N 1
ATOM 660 C CA . THR A 1 82 ? 17.839 12.428 -17.209 1.00 92.81 82 THR A CA 1
ATOM 661 C C . THR A 1 82 ? 17.760 11.071 -17.908 1.00 92.81 82 THR A C 1
ATOM 663 O O . THR A 1 82 ? 18.505 10.174 -17.527 1.00 92.81 82 THR A O 1
ATOM 666 N N . LEU A 1 83 ? 16.891 10.911 -18.908 1.00 92.25 83 LEU A N 1
ATOM 667 C CA . LEU A 1 83 ? 16.727 9.671 -19.670 1.00 92.25 83 LEU A CA 1
ATOM 668 C C . LEU A 1 83 ? 17.958 9.382 -20.539 1.00 92.25 83 LEU A C 1
ATOM 670 O O . LEU A 1 83 ? 18.357 8.229 -20.654 1.00 92.25 83 LEU A O 1
ATOM 674 N N . THR A 1 84 ? 18.599 10.418 -21.083 1.00 92.25 84 THR A N 1
ATOM 675 C CA . THR A 1 84 ? 19.768 10.264 -21.964 1.00 92.25 84 THR A CA 1
ATOM 676 C C . THR A 1 84 ? 21.095 10.179 -21.202 1.00 92.25 84 THR A C 1
ATOM 678 O O . THR A 1 84 ? 22.032 9.540 -21.669 1.00 92.25 84 THR A O 1
ATOM 681 N N . SER A 1 85 ? 21.221 10.820 -20.031 1.00 90.94 85 SER A N 1
ATOM 682 C CA . SER A 1 85 ? 22.502 10.898 -19.306 1.00 90.94 85 SER A CA 1
ATOM 683 C C . SER A 1 85 ? 22.683 9.865 -18.192 1.00 90.94 85 SER A C 1
ATOM 685 O O . SER A 1 85 ? 23.743 9.841 -17.569 1.00 90.94 85 SER A O 1
ATOM 687 N N . ASN A 1 86 ? 21.649 9.101 -17.839 1.00 90.31 86 ASN A N 1
ATOM 688 C CA . ASN A 1 86 ? 21.664 8.220 -16.673 1.00 90.31 86 ASN A CA 1
ATOM 689 C C . ASN A 1 86 ? 21.747 6.746 -17.092 1.00 90.31 86 ASN A C 1
ATOM 691 O O . ASN A 1 86 ? 20.926 6.273 -17.867 1.00 90.31 86 ASN A O 1
ATOM 695 N N . GLU A 1 87 ? 22.696 6.012 -16.509 1.00 89.44 87 GLU A N 1
ATOM 696 C CA . GLU A 1 87 ? 22.964 4.588 -16.772 1.00 89.44 87 GLU A CA 1
ATOM 697 C C . GLU A 1 87 ? 21.788 3.640 -16.473 1.00 89.44 87 GLU A C 1
ATOM 699 O O . GLU A 1 87 ? 21.772 2.492 -16.920 1.00 89.44 87 GLU A O 1
ATOM 704 N N . LEU A 1 88 ? 20.783 4.107 -15.727 1.00 86.75 88 LEU A N 1
ATOM 705 C CA . LEU A 1 88 ? 19.556 3.357 -15.455 1.00 86.75 88 LEU A CA 1
ATOM 706 C C . LEU A 1 88 ? 18.672 3.170 -16.697 1.00 86.75 88 LEU A C 1
ATOM 708 O O . LEU A 1 88 ? 17.777 2.318 -16.671 1.00 86.75 88 LEU A O 1
ATOM 712 N N . PHE A 1 89 ? 18.906 3.949 -17.756 1.00 91.69 89 PHE A N 1
ATOM 713 C CA . PHE A 1 89 ? 18.088 3.967 -18.960 1.00 91.69 89 PHE A CA 1
ATOM 714 C C . PHE A 1 89 ? 18.922 3.688 -20.209 1.00 91.69 89 PHE A C 1
ATOM 716 O O . PHE A 1 89 ? 20.052 4.148 -20.340 1.00 91.69 89 PHE A O 1
ATOM 723 N N . ASN A 1 90 ? 18.311 2.987 -21.159 1.00 88.25 90 ASN A N 1
ATOM 724 C CA . ASN A 1 90 ? 18.794 2.894 -22.528 1.00 88.25 90 ASN A CA 1
ATOM 725 C C . ASN A 1 90 ? 17.828 3.673 -23.416 1.00 88.25 90 ASN A C 1
ATOM 727 O O . ASN A 1 90 ? 16.665 3.276 -23.557 1.00 88.25 90 ASN A O 1
ATOM 731 N N . ALA A 1 91 ? 18.311 4.770 -23.990 1.00 90.88 91 ALA A N 1
ATOM 732 C CA . ALA A 1 91 ? 17.556 5.628 -24.888 1.00 90.88 91 ALA A CA 1
ATOM 733 C C . ALA A 1 91 ? 17.996 5.398 -26.342 1.00 90.88 91 ALA A C 1
ATOM 735 O O . ALA A 1 91 ? 19.189 5.280 -26.625 1.00 90.88 91 ALA A O 1
ATOM 736 N N . VAL A 1 92 ? 17.029 5.290 -27.251 1.00 88.25 92 VAL A N 1
ATOM 737 C CA . VAL A 1 92 ? 17.233 5.028 -28.679 1.00 88.25 92 VAL A CA 1
ATOM 738 C C . VAL A 1 92 ? 16.377 5.995 -29.485 1.00 88.25 92 VAL A C 1
ATOM 740 O O . VAL A 1 92 ? 15.153 5.992 -29.367 1.00 88.25 92 VAL A O 1
ATOM 743 N N . ASP A 1 93 ? 17.015 6.784 -30.342 1.00 88.44 93 ASP A N 1
ATOM 744 C CA . ASP A 1 93 ? 16.321 7.678 -31.265 1.00 88.44 93 ASP A CA 1
ATOM 745 C C . ASP A 1 93 ? 15.705 6.890 -32.430 1.00 88.44 93 ASP A C 1
ATOM 747 O O . ASP A 1 93 ? 16.401 6.206 -33.187 1.00 88.44 93 ASP A O 1
ATOM 751 N N . VAL A 1 94 ? 14.388 7.006 -32.612 1.00 84.38 94 VAL A N 1
ATOM 752 C CA . VAL A 1 94 ? 13.658 6.385 -33.722 1.00 84.38 94 VAL A CA 1
ATOM 753 C C . VAL A 1 94 ? 12.745 7.421 -34.363 1.00 84.38 94 VAL A C 1
ATOM 755 O O . VAL A 1 94 ? 11.773 7.860 -33.765 1.00 84.38 94 VAL A O 1
ATOM 758 N N . LYS A 1 95 ? 13.017 7.769 -35.628 1.00 72.50 95 LYS A N 1
ATOM 759 C CA . LYS A 1 95 ? 12.153 8.644 -36.450 1.00 72.50 95 LYS A CA 1
ATOM 760 C C . LYS A 1 95 ? 11.750 9.956 -35.747 1.00 72.50 95 LYS A C 1
ATOM 762 O O . LYS A 1 95 ? 10.590 10.347 -35.815 1.00 72.50 95 LYS A O 1
ATOM 767 N N . SER A 1 96 ? 12.716 10.621 -35.111 1.00 77.88 96 SER A N 1
ATOM 768 C CA . SER A 1 96 ? 12.530 11.885 -34.376 1.00 77.88 96 SER A CA 1
ATOM 769 C C . SER A 1 96 ? 11.788 11.785 -33.036 1.00 77.88 96 SER A C 1
ATOM 771 O O . SER A 1 96 ? 11.463 12.826 -32.479 1.00 77.88 96 SER A O 1
ATOM 773 N N . ASP A 1 97 ? 11.578 10.579 -32.502 1.00 82.06 97 ASP A N 1
ATOM 774 C CA . ASP A 1 97 ? 11.099 10.350 -31.134 1.00 82.06 97 ASP A CA 1
ATOM 775 C C . ASP A 1 97 ? 12.132 9.534 -30.336 1.00 82.06 97 ASP A C 1
ATOM 777 O O . ASP A 1 97 ? 12.848 8.693 -30.898 1.00 82.06 97 ASP A O 1
ATOM 781 N N . LEU A 1 98 ? 12.216 9.785 -29.030 1.00 88.25 98 LEU A N 1
ATOM 782 C CA . LEU A 1 98 ? 13.130 9.094 -28.129 1.00 88.25 98 LEU A CA 1
ATOM 783 C C . LEU A 1 98 ? 12.408 7.908 -27.489 1.00 88.25 98 LEU A C 1
ATOM 785 O O . LEU A 1 98 ? 11.495 8.070 -26.680 1.00 88.25 98 LEU A O 1
ATOM 789 N N . PHE A 1 99 ? 12.849 6.694 -27.808 1.00 88.69 99 PHE A N 1
ATOM 790 C CA . PHE A 1 99 ? 12.360 5.487 -27.151 1.00 88.69 99 PHE A CA 1
ATOM 791 C C . PHE A 1 99 ? 13.275 5.112 -26.002 1.00 88.69 99 PHE A C 1
ATOM 793 O O . PHE A 1 99 ? 14.476 4.927 -26.187 1.00 88.69 99 PHE A O 1
ATOM 800 N N . VAL A 1 100 ? 12.702 4.939 -24.816 1.00 90.19 100 VAL A N 1
ATOM 801 C CA . VAL A 1 100 ? 13.470 4.644 -23.609 1.00 90.19 100 VAL A CA 1
ATOM 802 C C . VAL A 1 100 ? 13.057 3.313 -23.002 1.00 90.19 100 VAL A C 1
ATOM 804 O O . VAL A 1 100 ? 11.882 2.942 -22.976 1.00 90.19 100 VAL A O 1
ATOM 807 N N . SER A 1 101 ? 14.054 2.581 -22.515 1.00 88.00 101 SER A N 1
ATOM 808 C CA . SER A 1 101 ? 13.908 1.313 -21.803 1.00 88.00 101 SER A CA 1
ATOM 809 C C . SER A 1 101 ? 14.753 1.308 -20.531 1.00 88.00 101 SER A C 1
ATOM 811 O O . SER A 1 101 ? 15.731 2.048 -20.422 1.00 88.00 101 SER A O 1
ATOM 813 N N . LEU A 1 102 ? 14.383 0.482 -19.550 1.00 86.81 102 LEU A N 1
ATOM 814 C CA . LEU A 1 102 ? 15.202 0.287 -18.352 1.00 86.81 102 LEU A CA 1
ATOM 815 C C . LEU A 1 102 ? 16.406 -0.606 -18.659 1.00 86.81 102 LEU A C 1
ATOM 817 O O . LEU A 1 102 ? 16.262 -1.660 -19.280 1.00 86.81 102 LEU A O 1
ATOM 821 N N . SER A 1 103 ? 17.574 -0.238 -18.131 1.00 86.69 103 SER A N 1
ATOM 822 C CA . SER A 1 103 ? 18.772 -1.088 -18.174 1.00 86.69 103 SER A CA 1
ATOM 823 C C . SER A 1 103 ? 18.578 -2.391 -17.394 1.00 86.69 103 SER A C 1
ATOM 825 O O . SER A 1 103 ? 19.098 -3.437 -17.777 1.00 86.69 103 SER A O 1
ATOM 827 N N . CYS A 1 104 ? 17.781 -2.355 -16.319 1.00 79.88 104 CYS A N 1
ATOM 828 C CA . CYS A 1 104 ? 17.358 -3.540 -15.581 1.00 79.88 104 CYS A CA 1
ATOM 829 C C . CYS A 1 104 ? 15.928 -3.927 -15.978 1.00 79.88 104 CYS A C 1
ATOM 831 O O . CYS A 1 104 ? 14.974 -3.252 -15.597 1.00 79.88 104 CYS A O 1
ATOM 833 N N . GLN A 1 105 ? 15.784 -5.025 -16.724 1.00 80.38 105 GLN A N 1
ATOM 834 C CA . GLN A 1 105 ? 14.473 -5.558 -17.124 1.00 80.38 105 GLN A CA 1
ATOM 835 C C . GLN A 1 105 ? 13.802 -6.401 -16.026 1.00 80.38 105 GLN A C 1
ATOM 837 O O . GLN A 1 105 ? 12.610 -6.690 -16.097 1.00 80.38 105 GLN A O 1
ATOM 842 N N . ASP A 1 106 ? 14.561 -6.791 -15.001 1.00 79.75 106 ASP A N 1
ATOM 843 C CA . ASP A 1 106 ? 14.062 -7.551 -13.860 1.00 79.75 106 ASP A CA 1
ATOM 844 C C . ASP A 1 106 ? 13.443 -6.605 -12.824 1.00 79.75 106 ASP A C 1
ATOM 846 O O . ASP A 1 106 ? 14.133 -6.018 -11.984 1.00 79.75 106 ASP A O 1
ATOM 850 N N . LEU A 1 107 ? 12.117 -6.464 -12.885 1.00 79.75 107 LEU A N 1
ATOM 851 C CA . LEU A 1 107 ? 11.360 -5.593 -11.986 1.00 79.75 107 LEU A CA 1
ATOM 852 C C . LEU A 1 107 ? 11.514 -5.986 -10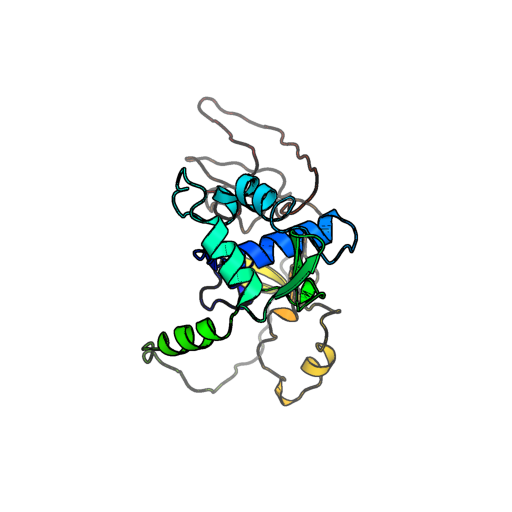.506 1.00 79.75 107 LEU A C 1
ATOM 854 O O . LEU A 1 107 ? 11.383 -5.121 -9.642 1.00 79.75 107 LEU A O 1
ATOM 858 N N . GLY A 1 108 ? 11.847 -7.248 -10.196 1.00 79.56 108 GLY A N 1
ATOM 859 C CA . GLY A 1 108 ? 12.070 -7.715 -8.824 1.00 79.56 108 GLY A CA 1
ATOM 860 C C . GLY A 1 108 ? 13.324 -7.126 -8.170 1.00 79.56 108 GLY A C 1
ATOM 861 O O . GLY A 1 108 ? 13.431 -7.098 -6.945 1.00 79.56 108 GLY A O 1
ATOM 862 N N . LYS A 1 109 ? 14.260 -6.609 -8.975 1.00 80.88 109 LYS A N 1
ATOM 863 C CA . LYS A 1 109 ? 15.482 -5.940 -8.500 1.00 80.88 109 LYS A CA 1
ATOM 864 C C . LYS A 1 109 ? 15.304 -4.439 -8.294 1.00 80.88 109 LYS A C 1
ATOM 866 O O . LYS A 1 109 ? 16.195 -3.786 -7.750 1.00 80.88 109 LYS A O 1
ATOM 871 N N . ILE A 1 110 ? 14.174 -3.875 -8.718 1.00 81.88 110 ILE A N 1
ATOM 872 C CA . ILE A 1 110 ? 13.888 -2.454 -8.551 1.00 81.88 110 ILE A CA 1
ATOM 873 C C . ILE A 1 110 ? 13.449 -2.213 -7.105 1.00 81.88 110 ILE A C 1
ATOM 875 O O . ILE A 1 110 ? 12.356 -2.591 -6.692 1.00 81.88 110 ILE A O 1
ATOM 879 N N . GLY A 1 111 ? 14.297 -1.539 -6.332 1.00 82.00 111 GLY A N 1
ATOM 880 C CA . GLY A 1 111 ? 14.021 -1.212 -4.938 1.00 82.00 111 GLY A CA 1
ATOM 881 C C . GLY A 1 111 ? 14.704 0.078 -4.485 1.00 82.00 111 GLY A C 1
ATOM 882 O O . GLY A 1 111 ? 15.511 0.655 -5.219 1.00 82.00 111 GLY A O 1
ATOM 883 N N . PRO A 1 112 ? 14.383 0.567 -3.277 1.00 79.62 112 PRO A N 1
ATOM 884 C CA . PRO A 1 112 ? 15.111 1.675 -2.675 1.00 79.62 112 PRO A CA 1
ATOM 885 C C . PRO A 1 112 ? 16.594 1.332 -2.487 1.00 79.62 112 PRO A C 1
ATOM 887 O O . PRO A 1 112 ? 16.940 0.231 -2.060 1.00 79.62 112 PRO A O 1
ATOM 890 N N . SER A 1 113 ? 17.490 2.290 -2.736 1.00 70.44 113 SER A N 1
ATOM 891 C CA . SER A 1 113 ? 18.909 2.122 -2.397 1.00 70.44 113 SER A CA 1
ATOM 892 C C . SER A 1 113 ? 19.102 2.246 -0.879 1.00 70.44 113 SER A C 1
ATOM 894 O O . SER A 1 113 ? 19.071 3.345 -0.313 1.00 70.44 113 SER A O 1
ATOM 896 N N . TYR A 1 114 ? 19.273 1.105 -0.206 1.00 66.88 114 TYR A N 1
ATOM 897 C CA . TYR A 1 114 ? 19.448 1.015 1.251 1.00 66.88 114 TYR A CA 1
ATOM 898 C C . TYR A 1 114 ? 20.900 1.219 1.723 1.00 66.88 114 TYR A C 1
ATOM 900 O O . TYR A 1 114 ? 21.133 1.462 2.910 1.00 66.88 114 TYR A O 1
ATOM 908 N N . GLU A 1 115 ? 21.886 1.174 0.823 1.00 58.38 115 GLU A N 1
ATOM 909 C CA . GLU A 1 115 ? 23.315 1.269 1.167 1.00 58.38 115 GLU A CA 1
ATOM 910 C C . GLU A 1 115 ? 23.682 2.613 1.810 1.00 58.38 115 GLU A C 1
ATOM 912 O O . GLU A 1 115 ? 24.320 2.642 2.864 1.00 58.38 115 GLU A O 1
ATOM 917 N N . ARG A 1 116 ? 23.183 3.734 1.264 1.00 51.66 116 ARG A N 1
ATOM 918 C CA . ARG A 1 116 ? 23.380 5.074 1.856 1.00 51.66 116 ARG A CA 1
ATOM 919 C C . ARG A 1 116 ? 22.766 5.216 3.250 1.00 51.66 116 ARG A C 1
ATOM 921 O O . ARG A 1 116 ? 23.194 6.070 4.018 1.00 51.66 116 ARG A O 1
ATOM 928 N N . PHE A 1 117 ? 21.759 4.409 3.580 1.00 51.50 117 PHE A N 1
ATOM 929 C CA . PHE A 1 117 ? 21.060 4.482 4.860 1.00 51.50 117 PHE A CA 1
ATOM 930 C C . PHE A 1 117 ? 21.758 3.671 5.957 1.00 51.50 117 PHE A C 1
ATOM 932 O O . PHE A 1 117 ? 21.862 4.152 7.083 1.00 51.50 117 PHE A O 1
ATOM 939 N N . ARG A 1 118 ? 22.324 2.499 5.632 1.00 53.62 118 ARG A N 1
ATOM 940 C CA . ARG A 1 118 ? 23.162 1.730 6.575 1.00 53.62 118 ARG A CA 1
ATOM 941 C C . ARG A 1 118 ? 24.345 2.540 7.117 1.00 53.62 118 ARG A C 1
ATOM 943 O O . ARG A 1 118 ? 24.728 2.357 8.268 1.00 53.62 118 ARG A O 1
ATOM 950 N N . ALA A 1 119 ? 24.890 3.449 6.309 1.00 52.66 119 ALA A N 1
ATOM 951 C CA . ALA A 1 119 ? 25.950 4.365 6.724 1.00 52.66 119 ALA A CA 1
ATOM 952 C C . ALA A 1 119 ? 25.471 5.476 7.681 1.00 52.66 119 ALA A C 1
ATOM 954 O O . ALA A 1 119 ? 26.273 6.019 8.433 1.00 52.66 119 ALA A O 1
ATOM 955 N N . LEU A 1 120 ? 24.177 5.817 7.669 1.00 43.66 120 LEU A N 1
ATOM 956 C CA . LEU A 1 120 ? 23.594 6.853 8.526 1.00 43.66 120 LEU A CA 1
ATOM 957 C C . LEU A 1 120 ? 23.115 6.270 9.867 1.00 43.66 120 LEU A C 1
ATOM 959 O O . LEU A 1 120 ? 23.302 6.881 10.916 1.00 43.66 120 LEU A O 1
ATOM 963 N N . THR A 1 121 ? 22.550 5.057 9.861 1.00 46.69 121 THR A N 1
ATOM 964 C CA . THR A 1 121 ? 22.140 4.357 11.092 1.00 46.69 121 THR A CA 1
ATOM 965 C C . THR A 1 121 ? 23.318 3.850 11.916 1.00 46.69 121 THR A C 1
ATOM 967 O O . THR A 1 121 ? 23.197 3.726 13.134 1.00 46.69 121 THR A O 1
ATOM 970 N N . SER A 1 122 ? 24.475 3.600 11.297 1.00 45.91 122 SER A N 1
ATOM 971 C CA . SER A 1 122 ? 25.706 3.289 12.027 1.00 45.91 122 SER A CA 1
ATOM 972 C C . SER A 1 122 ? 26.233 4.485 12.832 1.00 45.91 122 SER A C 1
ATOM 974 O O . SER A 1 122 ? 26.817 4.270 13.892 1.00 45.91 122 SER A O 1
ATOM 976 N N . GLN A 1 123 ? 25.969 5.725 12.398 1.00 39.69 123 GLN A N 1
ATOM 977 C CA . GLN A 1 123 ? 26.356 6.949 13.117 1.00 39.69 123 GLN A CA 1
ATOM 978 C C . GLN A 1 123 ? 25.402 7.327 14.264 1.00 39.69 123 GLN A C 1
ATOM 980 O O . GLN A 1 123 ? 25.790 8.069 15.161 1.00 39.69 123 GLN A O 1
ATOM 985 N N . LEU A 1 124 ? 24.183 6.778 14.288 1.00 41.25 124 LEU A N 1
ATOM 986 C CA . LEU A 1 124 ? 23.210 6.968 15.374 1.00 41.25 124 LEU A CA 1
ATOM 987 C C . LEU A 1 124 ? 23.429 6.021 16.572 1.00 41.25 124 LEU A C 1
ATOM 989 O O . LEU A 1 124 ? 22.698 6.094 17.556 1.00 41.25 124 LEU A O 1
ATOM 993 N N . LYS A 1 125 ? 24.458 5.160 16.543 1.00 43.50 125 LYS A N 1
ATOM 994 C CA . LYS A 1 125 ? 24.917 4.422 17.730 1.00 43.50 125 LYS A CA 1
ATOM 995 C C . LYS A 1 125 ? 25.795 5.318 18.607 1.00 43.50 125 LYS A C 1
ATOM 997 O O . LYS A 1 125 ? 27.011 5.153 18.630 1.00 43.50 125 LYS A O 1
ATOM 1002 N N . THR A 1 126 ? 25.197 6.233 19.369 1.00 35.03 126 THR A N 1
ATOM 1003 C CA . THR A 1 126 ? 25.873 6.814 20.537 1.00 35.03 126 THR A CA 1
ATOM 1004 C C . THR A 1 126 ? 24.986 6.768 21.784 1.00 35.03 126 THR A C 1
ATOM 1006 O O . THR A 1 126 ? 23.934 7.389 21.864 1.00 35.03 126 THR A O 1
ATOM 1009 N N . ASN A 1 127 ? 25.501 6.025 22.771 1.00 35.50 127 ASN A N 1
ATOM 1010 C CA . ASN A 1 127 ? 25.251 6.113 24.213 1.00 35.50 127 ASN A CA 1
ATOM 1011 C C . ASN A 1 127 ? 23.963 5.507 24.791 1.00 35.50 127 ASN A C 1
ATOM 1013 O O . ASN A 1 127 ? 23.075 6.220 25.234 1.00 35.50 127 ASN A O 1
ATOM 1017 N N . PHE A 1 128 ? 23.992 4.188 25.002 1.00 32.41 128 PHE A N 1
ATOM 1018 C CA . PHE A 1 128 ? 23.442 3.583 26.225 1.00 32.41 128 PHE A CA 1
ATOM 1019 C C . PHE A 1 128 ? 24.454 2.593 26.818 1.00 32.41 128 PHE A C 1
ATOM 1021 O O . PHE A 1 128 ? 24.246 1.387 26.881 1.00 32.41 128 PHE A O 1
ATOM 1028 N N . SER A 1 129 ? 25.590 3.131 27.263 1.00 39.16 129 SER A N 1
ATOM 1029 C CA . SER A 1 129 ? 26.523 2.440 28.157 1.00 39.16 129 SER A CA 1
ATOM 1030 C C . SER A 1 129 ? 26.237 2.864 29.596 1.00 39.16 129 SER A C 1
ATOM 1032 O O . SER A 1 129 ? 27.008 3.625 30.173 1.00 39.16 129 SER A O 1
ATOM 1034 N N . LYS A 1 130 ? 25.113 2.429 30.174 1.00 34.00 130 LYS A N 1
ATOM 1035 C CA . LYS A 1 130 ? 24.938 2.332 31.635 1.00 34.00 130 LYS A CA 1
ATOM 1036 C C . LYS A 1 130 ? 23.608 1.662 31.960 1.00 34.00 130 LYS A C 1
ATOM 1038 O O . LYS A 1 130 ? 22.568 2.300 31.873 1.00 34.00 130 LYS A O 1
ATOM 1043 N N . LEU A 1 131 ? 23.668 0.392 32.348 1.00 29.09 131 LEU A N 1
ATOM 1044 C CA . LEU A 1 131 ? 23.194 -0.112 33.642 1.00 29.09 131 LEU A CA 1
ATOM 1045 C C . LEU A 1 131 ? 23.340 -1.644 33.658 1.00 29.09 131 LEU A C 1
ATOM 1047 O O . LEU A 1 131 ? 22.601 -2.358 32.998 1.00 29.09 131 LEU A O 1
ATOM 1051 N N . GLY A 1 132 ? 24.357 -2.095 34.397 1.00 26.58 132 GLY A N 1
ATOM 1052 C CA . GLY A 1 132 ? 24.415 -3.355 35.144 1.00 26.58 132 GLY A CA 1
ATOM 1053 C C . GLY A 1 132 ? 24.045 -4.664 34.447 1.00 26.58 132 GLY A C 1
ATOM 1054 O O . GLY A 1 132 ? 22.903 -5.100 34.513 1.00 26.58 132 GLY A O 1
ATOM 1055 N N . LEU A 1 133 ? 25.064 -5.384 33.973 1.00 29.20 133 LEU A N 1
ATOM 1056 C CA . LEU A 1 133 ? 25.090 -6.844 34.121 1.00 29.20 133 LEU A CA 1
ATOM 1057 C C . LEU A 1 133 ? 25.002 -7.214 35.615 1.00 29.20 133 LEU A C 1
ATOM 105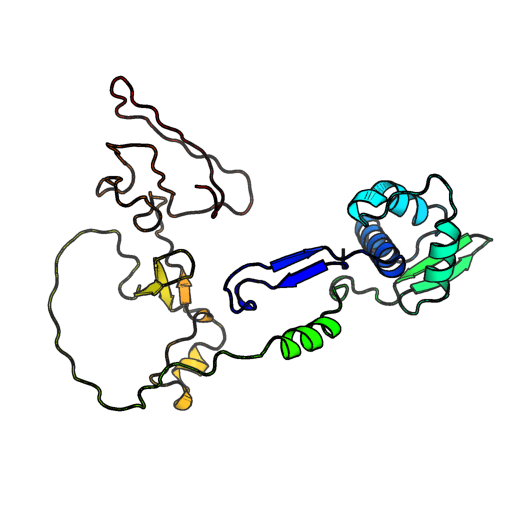9 O O . LEU A 1 133 ? 25.685 -6.586 36.430 1.00 29.20 133 LEU A O 1
ATOM 1063 N N . PRO A 1 134 ? 24.367 -8.346 35.942 1.00 29.14 134 PRO A N 1
ATOM 1064 C CA . PRO A 1 134 ? 24.999 -9.346 36.783 1.00 29.14 134 PRO A CA 1
ATOM 1065 C C . PRO A 1 134 ? 25.533 -10.478 35.900 1.00 29.14 134 PRO A C 1
ATOM 1067 O O . PRO A 1 134 ? 24.859 -10.967 34.995 1.00 29.14 134 PRO A O 1
ATOM 1070 N N . SER A 1 135 ? 26.780 -10.857 36.163 1.00 29.12 135 SER A N 1
ATOM 1071 C CA . SER A 1 135 ? 27.461 -12.009 35.570 1.00 29.12 135 SER A CA 1
ATOM 1072 C C . SER A 1 135 ? 26.815 -13.350 35.976 1.00 29.12 135 SER A C 1
ATOM 1074 O O . SER A 1 135 ? 26.034 -13.395 36.927 1.00 29.12 135 SER A O 1
ATOM 1076 N N . PRO A 1 136 ? 27.146 -14.444 35.264 1.00 39.62 136 PRO A N 1
ATOM 1077 C CA . PRO A 1 136 ? 26.408 -15.700 35.272 1.00 39.62 136 PRO A CA 1
ATOM 1078 C C . PRO A 1 136 ? 26.756 -16.576 36.478 1.00 39.62 136 PRO A C 1
ATOM 1080 O O . PRO A 1 136 ? 27.926 -16.744 36.819 1.00 39.62 136 PRO A O 1
ATOM 1083 N N . GLY A 1 137 ? 25.746 -17.204 37.075 1.00 32.75 137 GLY A N 1
ATOM 1084 C CA . GLY A 1 137 ? 25.958 -18.270 38.045 1.00 32.75 137 GLY A CA 1
ATOM 1085 C C . GLY A 1 137 ? 24.712 -18.601 38.856 1.00 32.75 137 GLY A C 1
ATOM 1086 O O . GLY A 1 137 ? 24.079 -17.709 39.405 1.00 32.75 137 GLY A O 1
ATOM 1087 N N . VAL A 1 138 ? 24.469 -19.907 38.992 1.00 28.00 138 VAL A N 1
ATOM 1088 C CA . VAL A 1 138 ? 23.532 -20.571 39.914 1.00 28.00 138 VAL A CA 1
ATOM 1089 C C . VAL A 1 138 ? 22.098 -20.744 39.388 1.00 28.00 138 VAL A C 1
ATOM 1091 O O . VAL A 1 138 ? 21.222 -19.903 39.556 1.00 28.00 138 VAL A O 1
ATOM 1094 N N . MET A 1 139 ? 21.868 -21.922 38.797 1.00 37.19 139 MET A N 1
ATOM 1095 C CA . MET A 1 139 ? 20.564 -22.596 38.787 1.00 37.19 139 MET A CA 1
ATOM 1096 C C . MET A 1 139 ? 20.087 -22.823 40.231 1.00 37.19 139 MET A C 1
ATOM 1098 O O . MET A 1 139 ? 20.912 -23.183 41.076 1.00 37.19 139 MET A O 1
ATOM 1102 N N . PRO A 1 140 ? 18.771 -22.792 40.486 1.00 29.05 140 PRO A N 1
ATOM 1103 C CA . PRO A 1 140 ? 18.197 -23.768 41.394 1.00 29.05 140 PRO A CA 1
ATOM 1104 C C . PRO A 1 140 ? 17.042 -24.535 40.742 1.00 29.05 140 PRO A C 1
ATOM 1106 O O . PRO A 1 140 ? 16.073 -23.973 40.243 1.00 29.05 140 PRO A O 1
ATOM 1109 N N . ASP A 1 141 ? 17.266 -25.841 40.742 1.00 24.05 141 ASP A N 1
ATOM 1110 C CA . ASP A 1 141 ? 16.367 -26.975 40.927 1.00 24.05 141 ASP A CA 1
ATOM 1111 C C . ASP A 1 141 ? 14.839 -26.797 40.816 1.00 24.05 141 ASP A C 1
ATOM 1113 O O . ASP A 1 141 ? 14.191 -25.967 41.454 1.00 24.05 141 ASP A O 1
ATOM 1117 N N . SER A 1 142 ? 14.288 -27.734 40.052 1.00 39.66 142 SER A N 1
ATOM 1118 C CA . SER A 1 142 ? 12.949 -28.307 40.107 1.00 39.66 142 SER A CA 1
ATOM 1119 C C . SER A 1 142 ? 12.238 -28.204 41.464 1.00 39.66 142 SER A C 1
ATOM 1121 O O . SER A 1 142 ? 12.663 -28.773 42.464 1.00 39.66 142 SER A O 1
ATOM 1123 N N . SER A 1 143 ? 11.036 -27.628 41.459 1.00 27.81 143 SER A N 1
ATOM 1124 C CA . SER A 1 143 ? 9.955 -28.062 42.351 1.00 27.81 143 SER A CA 1
ATOM 1125 C C . SER A 1 143 ? 8.612 -27.859 41.652 1.00 27.81 143 SER A C 1
ATOM 1127 O O . SER A 1 143 ? 8.250 -26.754 41.255 1.00 27.81 143 SER A O 1
ATOM 1129 N N . GLY A 1 144 ? 7.909 -28.966 41.414 1.00 28.52 144 GLY A N 1
ATOM 1130 C CA . GLY A 1 144 ? 6.582 -28.968 40.815 1.00 28.52 144 GLY A CA 1
ATOM 1131 C C . GLY A 1 144 ? 5.491 -28.645 41.830 1.00 28.52 144 GLY A C 1
ATOM 1132 O O . GLY A 1 144 ? 5.603 -29.017 42.990 1.00 28.52 144 GLY A O 1
ATOM 1133 N N . PHE A 1 145 ? 4.418 -28.023 41.349 1.00 26.66 145 PHE A N 1
ATOM 1134 C CA . PHE A 1 145 ? 3.057 -28.047 41.897 1.00 26.66 145 PHE A CA 1
ATOM 1135 C C . PHE A 1 145 ? 2.139 -27.795 40.689 1.00 26.66 145 PHE A C 1
ATOM 1137 O O . PHE A 1 145 ? 2.304 -26.804 39.990 1.00 26.66 145 PHE A O 1
ATOM 1144 N N . ALA A 1 146 ? 1.390 -28.786 40.213 1.00 23.67 146 ALA A N 1
ATOM 1145 C CA . ALA A 1 146 ? 0.124 -29.302 40.737 1.00 23.67 146 ALA A CA 1
ATOM 1146 C C . ALA A 1 146 ? -1.015 -28.839 39.817 1.00 23.67 146 ALA A C 1
ATOM 1148 O O . ALA A 1 146 ? -1.219 -27.648 39.593 1.00 23.67 146 ALA A O 1
ATOM 1149 N N . SER A 1 147 ? -1.717 -29.824 39.266 1.00 33.91 147 SER A N 1
ATOM 1150 C CA . SER A 1 147 ? -2.909 -29.681 38.444 1.00 33.91 147 SER A CA 1
ATOM 1151 C C . SER A 1 147 ? -3.971 -28.834 39.145 1.00 33.91 147 SER A C 1
ATOM 1153 O O . SER A 1 147 ? -4.351 -29.121 40.279 1.00 33.91 147 SER A O 1
ATOM 1155 N N . GLY A 1 148 ? -4.467 -27.820 38.442 1.00 25.61 148 GLY A N 1
ATOM 1156 C CA . GLY A 1 148 ? -5.704 -27.120 38.755 1.00 25.61 148 GLY A CA 1
ATOM 1157 C C . GLY A 1 148 ? -6.588 -27.152 37.518 1.00 25.61 148 GLY A C 1
ATOM 1158 O O . GLY A 1 148 ? -6.289 -26.480 36.533 1.00 25.61 148 GLY A O 1
ATOM 1159 N N . ASP A 1 149 ? -7.634 -27.974 37.572 1.00 34.38 149 ASP A N 1
ATOM 1160 C CA . ASP A 1 149 ? -8.695 -28.040 36.575 1.00 34.38 149 ASP A CA 1
ATOM 1161 C C . ASP A 1 149 ? -9.348 -26.662 36.412 1.00 34.38 149 ASP A C 1
ATOM 1163 O O . ASP A 1 149 ? -9.940 -26.107 37.337 1.00 34.38 149 ASP A O 1
ATOM 1167 N N . GLY A 1 150 ? -9.235 -26.116 35.209 1.00 30.06 150 GLY A N 1
ATOM 1168 C CA . GLY A 1 150 ? -9.914 -24.908 34.778 1.00 30.06 150 GLY A CA 1
ATOM 1169 C C . GLY A 1 150 ? -9.994 -24.956 33.266 1.00 30.06 150 GLY A C 1
ATOM 1170 O O . GLY A 1 150 ? -9.008 -24.708 32.579 1.00 30.06 150 GLY A O 1
ATOM 1171 N N . SER A 1 151 ? -11.155 -25.347 32.752 1.00 34.53 151 SER A N 1
ATOM 1172 C CA . SER A 1 151 ? -11.474 -25.502 31.335 1.00 34.53 151 SER A CA 1
ATOM 1173 C C . SER A 1 151 ? -11.441 -24.159 30.591 1.00 34.53 151 SER A C 1
ATOM 1175 O O . SER A 1 151 ? -12.470 -23.614 30.204 1.00 34.53 151 SER A O 1
ATOM 1177 N N . GLY A 1 152 ? -10.243 -23.616 30.390 1.00 36.22 152 GLY A N 1
ATOM 1178 C CA . GLY A 1 152 ? -9.930 -22.648 29.349 1.00 36.22 152 GLY A CA 1
ATOM 1179 C C . GLY A 1 152 ? -9.502 -23.405 28.095 1.00 36.22 152 GLY A C 1
ATOM 1180 O O . GLY A 1 152 ? -8.828 -24.426 28.192 1.00 36.22 152 GLY A O 1
ATOM 1181 N N . LEU A 1 153 ? -9.916 -22.939 26.916 1.00 39.97 153 LEU A N 1
ATOM 1182 C CA . LEU A 1 153 ? -9.512 -23.506 25.625 1.00 39.97 153 LEU A CA 1
ATOM 1183 C C . LEU A 1 153 ? -7.976 -23.552 25.542 1.00 39.97 153 LEU A C 1
ATOM 1185 O O . LEU A 1 153 ? -7.332 -22.538 25.280 1.00 39.97 153 LEU A O 1
ATOM 1189 N N . SER A 1 154 ? -7.394 -24.718 25.828 1.00 35.56 154 SER A N 1
ATOM 1190 C CA . SER A 1 154 ? -5.950 -24.914 25.859 1.00 35.56 154 SER A CA 1
ATOM 1191 C C . SER A 1 154 ? -5.424 -24.988 24.432 1.00 35.56 154 SER A C 1
ATOM 1193 O O . SER A 1 154 ? -5.741 -25.925 23.692 1.00 35.56 154 SER A O 1
ATOM 1195 N N . CYS A 1 155 ? -4.581 -24.035 24.052 1.00 39.72 155 CYS A N 1
ATOM 1196 C CA . CYS A 1 155 ? -3.756 -24.139 22.857 1.00 39.72 155 CYS A CA 1
ATOM 1197 C C . CYS A 1 155 ? -2.629 -25.158 23.101 1.00 39.72 155 CYS A C 1
ATOM 1199 O O . CYS A 1 155 ? -1.494 -24.763 23.304 1.00 39.72 155 CYS A O 1
ATOM 1201 N N . GLY A 1 156 ? -2.939 -26.456 23.127 1.00 42.56 156 GLY A N 1
ATOM 1202 C CA . GLY A 1 156 ? -1.957 -27.538 23.272 1.00 42.56 156 GLY A CA 1
ATOM 1203 C C . GLY A 1 156 ? -1.103 -27.516 24.562 1.00 42.56 156 GLY A C 1
ATOM 1204 O O . GLY A 1 156 ? -1.069 -26.537 25.302 1.00 42.56 156 GLY A O 1
ATOM 1205 N N . PRO A 1 157 ? -0.382 -28.607 24.865 1.00 42.16 157 PRO A N 1
ATOM 1206 C CA . PRO A 1 157 ? 0.458 -28.707 26.065 1.00 42.16 157 PRO A CA 1
ATOM 1207 C C . PRO A 1 157 ? 1.749 -27.860 26.020 1.00 42.16 157 PRO A C 1
ATOM 1209 O O . PRO A 1 157 ? 2.466 -27.814 27.013 1.00 42.16 157 PRO A O 1
ATOM 1212 N N . ASN A 1 158 ? 2.045 -27.185 24.899 1.00 49.47 158 ASN A N 1
ATOM 1213 C CA . ASN A 1 158 ? 3.332 -26.518 24.644 1.00 49.47 158 ASN A CA 1
ATOM 1214 C C . ASN A 1 158 ? 3.227 -24.995 24.417 1.00 49.47 158 ASN A C 1
ATOM 1216 O O . ASN A 1 158 ? 4.200 -24.386 23.966 1.00 49.47 158 ASN A O 1
ATOM 1220 N N . ALA A 1 159 ? 2.070 -24.374 24.673 1.00 50.31 159 ALA A N 1
ATOM 1221 C CA . ALA A 1 159 ? 1.921 -22.930 24.508 1.00 50.31 159 ALA A CA 1
ATOM 1222 C C . ALA A 1 159 ? 2.525 -22.169 25.691 1.00 50.31 159 ALA A C 1
ATOM 1224 O O . ALA A 1 159 ? 2.085 -22.315 26.831 1.00 50.31 159 ALA A O 1
ATOM 1225 N N . SER A 1 160 ? 3.488 -21.301 25.393 1.00 52.53 160 SER A N 1
ATOM 1226 C CA . SER A 1 160 ? 4.093 -20.402 26.371 1.00 52.53 160 SER A CA 1
ATOM 1227 C C . SER A 1 160 ? 3.633 -18.967 26.114 1.00 52.53 160 SER A C 1
ATOM 1229 O O . SER A 1 160 ? 3.557 -18.544 24.955 1.00 52.53 160 SER A O 1
ATOM 1231 N N . PRO A 1 161 ? 3.329 -18.184 27.161 1.00 50.81 161 PRO A N 1
ATOM 1232 C CA . PRO A 1 161 ? 3.079 -16.761 27.003 1.00 50.81 161 PRO A CA 1
ATOM 1233 C C . PRO A 1 161 ? 4.384 -16.067 26.603 1.00 50.81 161 PRO A C 1
ATOM 1235 O O . PRO A 1 161 ? 5.362 -16.091 27.347 1.00 50.81 161 PRO A O 1
ATOM 1238 N N . ASN A 1 162 ? 4.402 -15.447 25.425 1.00 51.03 162 ASN A N 1
ATOM 1239 C CA . ASN A 1 162 ? 5.500 -14.594 24.986 1.00 51.03 162 ASN A CA 1
ATOM 124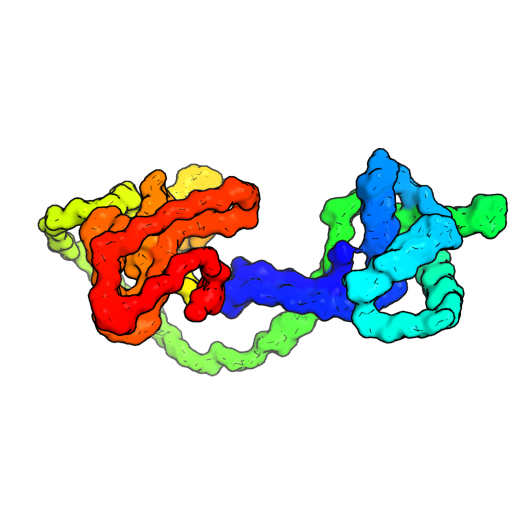0 C C . ASN A 1 162 ? 5.088 -13.125 25.110 1.00 51.03 162 ASN A C 1
ATOM 1242 O O . ASN A 1 162 ? 3.959 -12.755 24.778 1.00 51.03 162 ASN A O 1
ATOM 1246 N N . VAL A 1 163 ? 5.999 -12.295 25.610 1.00 45.00 163 VAL A N 1
ATOM 1247 C CA . VAL A 1 163 ? 5.785 -10.856 25.770 1.00 45.00 163 VAL A CA 1
ATOM 1248 C C . VAL A 1 163 ? 6.212 -10.180 24.473 1.00 45.00 163 VAL A C 1
ATOM 1250 O O . VAL A 1 163 ? 7.402 -10.006 24.220 1.00 45.00 163 VAL A O 1
ATOM 1253 N N . GLY A 1 164 ? 5.239 -9.838 23.630 1.00 44.75 164 GLY A N 1
ATOM 1254 C CA . GLY A 1 164 ? 5.453 -8.972 22.475 1.00 44.75 164 GLY A CA 1
ATOM 1255 C C . GLY A 1 164 ? 5.279 -7.498 22.844 1.00 44.75 164 GLY A C 1
ATOM 1256 O O . GLY A 1 164 ? 4.715 -7.171 23.889 1.00 44.75 164 GLY A O 1
ATOM 1257 N N . ALA A 1 165 ? 5.715 -6.606 21.951 1.00 37.47 165 ALA A N 1
ATOM 1258 C CA . ALA A 1 165 ? 5.604 -5.152 22.109 1.00 37.47 165 ALA A CA 1
ATOM 1259 C C . ALA A 1 165 ? 4.163 -4.652 22.371 1.00 37.47 165 ALA A C 1
ATOM 1261 O O . ALA A 1 165 ? 3.981 -3.613 22.999 1.00 37.47 165 ALA A O 1
ATOM 1262 N N . ASP A 1 166 ? 3.148 -5.424 21.962 1.00 44.41 166 ASP A N 1
ATOM 1263 C CA . ASP A 1 166 ? 1.726 -5.067 22.050 1.00 44.41 166 ASP A CA 1
ATOM 1264 C C . ASP A 1 166 ? 0.912 -5.976 23.001 1.00 44.41 166 ASP A C 1
ATOM 1266 O O . ASP A 1 166 ? -0.318 -5.966 22.975 1.00 44.41 166 ASP A O 1
ATOM 1270 N N . GLY A 1 167 ? 1.579 -6.774 23.849 1.00 53.34 167 GLY A N 1
ATOM 1271 C CA . GLY A 1 167 ? 0.937 -7.619 24.865 1.00 53.34 167 GLY A CA 1
ATOM 1272 C C . GLY A 1 167 ? 1.395 -9.082 24.872 1.00 53.34 167 GLY A C 1
ATOM 1273 O O . GLY A 1 167 ? 2.333 -9.477 24.177 1.00 53.34 167 GLY A O 1
ATOM 1274 N N . TYR A 1 168 ? 0.726 -9.902 25.690 1.00 60.44 168 TYR A N 1
ATOM 1275 C CA . TYR A 1 168 ? 0.991 -11.340 25.783 1.00 60.44 168 TYR A CA 1
ATOM 1276 C C . TYR A 1 168 ? 0.373 -12.070 24.588 1.00 60.44 168 TYR A C 1
ATOM 1278 O O . TYR A 1 168 ? -0.843 -12.037 24.386 1.00 60.44 168 TYR A O 1
ATOM 1286 N N . ILE A 1 169 ? 1.199 -12.763 23.810 1.00 64.56 169 ILE A N 1
ATOM 1287 C CA . ILE A 1 169 ? 0.754 -13.621 22.711 1.00 64.56 169 ILE A CA 1
ATOM 1288 C C . ILE A 1 169 ? 1.132 -15.053 23.074 1.00 64.56 169 ILE A C 1
ATOM 1290 O O . ILE A 1 169 ? 2.272 -15.327 23.449 1.00 64.56 169 ILE A O 1
ATOM 1294 N N . LEU A 1 170 ? 0.167 -15.971 22.992 1.00 67.31 170 LEU A N 1
ATOM 1295 C CA . LEU A 1 170 ? 0.452 -17.395 23.143 1.00 67.31 170 LEU A CA 1
ATOM 1296 C C . LEU A 1 170 ? 1.202 -17.867 21.903 1.00 67.31 170 LEU A C 1
ATOM 1298 O O . LEU A 1 170 ? 0.730 -17.679 20.780 1.00 67.31 170 LEU A O 1
ATOM 1302 N N . VAL A 1 171 ? 2.366 -18.467 22.113 1.00 71.06 171 VAL A N 1
ATOM 1303 C CA . VAL A 1 171 ? 3.182 -19.018 21.036 1.00 71.06 171 VAL A CA 1
ATOM 1304 C C . VAL A 1 171 ? 3.501 -20.477 21.309 1.00 71.06 171 VAL A C 1
ATOM 1306 O O . VAL A 1 171 ? 3.671 -20.882 22.459 1.00 71.06 171 VAL A O 1
ATOM 1309 N N . GLU A 1 172 ? 3.616 -21.255 20.244 1.00 73.25 172 GLU A N 1
ATOM 1310 C CA . GLU A 1 172 ? 4.096 -22.632 20.283 1.00 73.25 172 GLU A CA 1
ATOM 1311 C C . GLU A 1 172 ? 5.298 -22.785 19.349 1.00 73.25 172 GLU A C 1
ATOM 1313 O O . GLU A 1 172 ? 5.437 -22.016 18.390 1.00 73.25 172 GLU A O 1
ATOM 1318 N N . PRO A 1 173 ? 6.192 -23.752 19.607 1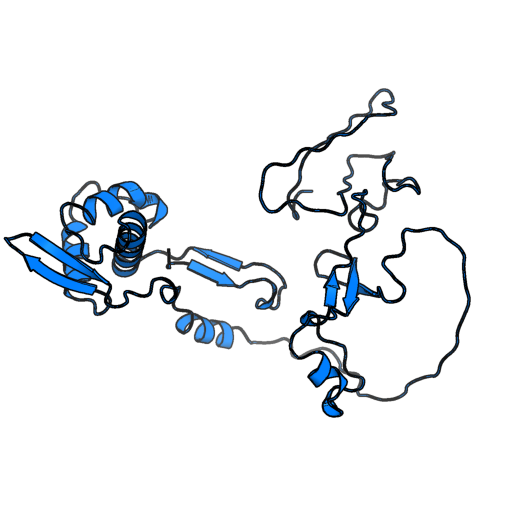.00 71.94 173 PRO A N 1
ATOM 1319 C CA . PRO A 1 173 ? 7.277 -24.049 18.685 1.00 71.94 173 PRO A CA 1
ATOM 1320 C C . PRO A 1 173 ? 6.723 -24.439 17.306 1.00 71.94 173 PRO A C 1
ATOM 1322 O O . PRO A 1 173 ? 5.852 -25.300 17.205 1.00 71.94 173 PRO A O 1
ATOM 1325 N N . ASP A 1 174 ? 7.239 -23.825 16.244 1.00 77.69 174 ASP A N 1
ATOM 1326 C CA . ASP A 1 174 ? 6.857 -24.115 14.865 1.00 77.69 174 ASP A CA 1
ATOM 1327 C C . ASP A 1 174 ? 7.563 -25.393 14.370 1.00 77.69 174 ASP A C 1
ATOM 1329 O O . ASP A 1 174 ? 8.797 -25.410 14.273 1.00 77.69 174 ASP A O 1
ATOM 1333 N N . PRO A 1 175 ? 6.817 -26.463 14.028 1.00 71.31 175 PRO A N 1
ATOM 1334 C CA . PRO A 1 175 ? 7.396 -27.690 13.484 1.00 71.31 175 PRO A CA 1
ATOM 1335 C C . PRO A 1 175 ? 8.022 -27.515 12.094 1.00 71.31 175 PRO A C 1
ATOM 1337 O O . PRO A 1 175 ? 8.850 -28.330 11.699 1.00 71.31 175 PRO A O 1
ATOM 1340 N N . HIS A 1 176 ? 7.629 -26.483 11.341 1.00 76.00 176 HIS A N 1
ATOM 1341 C CA . HIS A 1 176 ? 8.039 -26.288 9.945 1.00 76.00 176 HIS A CA 1
ATOM 1342 C C . HIS A 1 176 ? 9.098 -25.196 9.774 1.00 76.00 176 HIS A C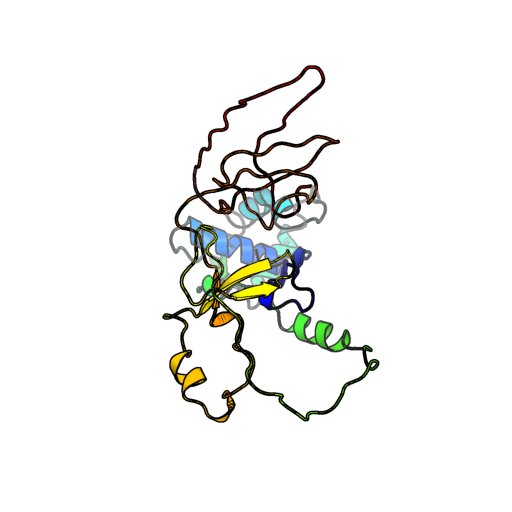 1
ATOM 1344 O O . HIS A 1 176 ? 9.481 -24.879 8.645 1.00 76.00 176 HIS A O 1
ATOM 1350 N N . ALA A 1 177 ? 9.584 -24.610 10.870 1.00 76.75 177 ALA A N 1
ATOM 1351 C CA . ALA A 1 177 ? 10.588 -23.564 10.795 1.00 76.75 177 ALA A CA 1
ATOM 1352 C C . ALA A 1 177 ? 11.914 -24.123 10.252 1.00 76.75 177 ALA A C 1
ATOM 1354 O O . ALA A 1 177 ? 12.545 -25.011 10.833 1.00 76.75 177 ALA A O 1
ATOM 1355 N N . SER A 1 178 ? 12.356 -23.579 9.117 1.00 74.62 178 SER A N 1
ATOM 1356 C CA . SER A 1 178 ? 13.612 -23.961 8.472 1.00 74.62 178 SER A CA 1
ATOM 1357 C C . SER A 1 178 ? 14.793 -23.794 9.430 1.00 74.62 178 SER A C 1
ATOM 1359 O O . SER A 1 178 ? 14.965 -22.728 10.020 1.00 74.62 178 SER A O 1
ATOM 1361 N N . GLY A 1 179 ? 15.621 -24.831 9.569 1.00 74.69 179 GLY A N 1
ATOM 1362 C CA . GLY A 1 179 ? 16.781 -24.809 10.464 1.00 74.69 179 GLY A CA 1
ATOM 1363 C C . GLY A 1 179 ? 16.461 -25.086 11.936 1.00 74.69 179 GLY A C 1
ATOM 1364 O O . GLY A 1 179 ? 17.377 -25.050 12.750 1.00 74.69 179 GLY A O 1
ATOM 1365 N N . ARG A 1 180 ? 15.205 -25.410 12.286 1.00 74.19 180 ARG A N 1
ATOM 1366 C CA . ARG A 1 180 ? 14.828 -25.780 13.659 1.00 74.19 180 ARG A CA 1
ATOM 1367 C C . ARG A 1 180 ? 15.560 -27.026 14.138 1.00 74.19 180 ARG A C 1
ATOM 1369 O O . ARG A 1 180 ? 16.124 -27.023 15.222 1.00 74.19 180 ARG A O 1
ATOM 1376 N N . GLN A 1 181 ? 15.598 -28.056 13.300 1.00 72.12 181 GLN A N 1
ATOM 1377 C CA . GLN A 1 181 ? 16.299 -29.296 13.616 1.00 72.12 181 GLN A CA 1
ATOM 1378 C C . GLN A 1 181 ? 17.800 -29.050 13.852 1.00 72.12 181 GLN A C 1
ATOM 1380 O O . GLN A 1 181 ? 18.342 -29.485 14.858 1.00 72.12 181 GLN A O 1
ATOM 1385 N N . LEU A 1 182 ? 18.439 -28.247 12.994 1.00 77.00 182 LEU A N 1
ATOM 1386 C CA . LEU A 1 182 ? 19.848 -27.863 13.143 1.00 77.00 182 LEU A CA 1
ATOM 1387 C C . LEU A 1 182 ? 20.109 -27.023 14.407 1.00 77.00 182 LEU A C 1
ATOM 1389 O O . LEU A 1 182 ? 21.191 -27.100 14.982 1.00 77.00 182 LEU A O 1
ATOM 1393 N N . TRP A 1 183 ? 19.138 -26.209 14.834 1.00 73.88 183 TRP A N 1
ATOM 1394 C CA . TRP A 1 183 ? 19.220 -25.441 16.077 1.00 73.88 183 TRP A CA 1
ATOM 1395 C C . TRP A 1 183 ? 19.104 -26.334 17.313 1.00 73.88 183 TRP A C 1
ATOM 1397 O O . TRP A 1 183 ? 19.850 -26.139 18.269 1.00 73.88 183 TRP A O 1
ATOM 1407 N N . ASP A 1 184 ? 18.201 -27.312 17.297 1.00 72.44 184 ASP A N 1
ATOM 1408 C CA . ASP A 1 184 ? 18.021 -28.248 18.409 1.00 72.44 184 ASP A CA 1
ATOM 1409 C C . ASP A 1 184 ? 19.210 -29.226 18.528 1.00 72.44 184 ASP A C 1
ATOM 1411 O O . ASP A 1 184 ? 19.602 -29.580 19.637 1.00 72.44 184 ASP A O 1
ATOM 1415 N N . GLU A 1 185 ? 19.818 -29.622 17.404 1.00 75.69 185 GLU A N 1
ATOM 1416 C CA . GLU A 1 185 ? 20.971 -30.540 17.343 1.00 75.69 185 GLU A CA 1
ATOM 1417 C C . GLU A 1 185 ? 22.322 -29.867 17.657 1.00 75.69 185 GLU A C 1
ATOM 1419 O O . GLU A 1 185 ? 23.318 -30.548 17.903 1.00 75.69 185 GLU A O 1
ATOM 1424 N N . SER A 1 186 ? 22.392 -28.533 17.656 1.00 72.06 186 SER A N 1
ATOM 1425 C CA . SER A 1 186 ? 23.635 -27.802 17.916 1.00 72.06 186 SER A CA 1
ATOM 1426 C C . SER A 1 186 ? 23.919 -27.684 19.424 1.00 72.06 186 SER A C 1
ATOM 1428 O O . SER A 1 186 ? 23.200 -27.031 20.181 1.00 72.06 186 SER A O 1
ATOM 1430 N N . GLU A 1 187 ? 25.050 -28.229 19.880 1.00 71.31 187 GLU A N 1
ATOM 1431 C CA . GLU A 1 187 ? 25.498 -28.090 21.278 1.00 71.31 187 GLU A CA 1
ATOM 1432 C C . GLU A 1 187 ? 25.723 -26.622 21.685 1.00 71.31 187 GLU A C 1
ATOM 1434 O O . GLU A 1 187 ? 25.561 -26.251 22.846 1.00 71.31 187 GLU A O 1
ATOM 1439 N N . HIS A 1 188 ? 26.039 -25.745 20.727 1.00 67.94 188 HIS A N 1
ATOM 1440 C CA . HIS A 1 188 ? 26.242 -24.315 20.974 1.00 67.94 188 HIS A CA 1
ATOM 1441 C C . HIS A 1 188 ? 24.945 -23.538 21.228 1.00 67.94 188 HIS A C 1
ATOM 1443 O O . HIS A 1 188 ? 24.999 -22.366 21.621 1.00 67.94 188 HIS A O 1
ATOM 1449 N N . THR A 1 189 ? 23.791 -24.143 20.961 1.00 66.00 189 THR A N 1
ATOM 1450 C CA . THR A 1 189 ? 22.451 -23.556 21.120 1.00 66.00 189 THR A CA 1
ATOM 1451 C C . THR A 1 189 ? 21.672 -24.200 22.264 1.00 66.00 189 THR A C 1
ATOM 1453 O O . THR A 1 189 ? 20.662 -23.640 22.692 1.00 66.00 189 THR A O 1
ATOM 1456 N N . ALA A 1 190 ? 22.194 -25.286 22.841 1.00 66.00 190 ALA A N 1
ATOM 1457 C CA . ALA A 1 190 ? 21.675 -25.905 24.052 1.00 66.00 190 ALA A CA 1
ATOM 1458 C C . ALA A 1 190 ? 21.598 -24.893 25.213 1.00 66.00 190 ALA A C 1
ATOM 1460 O O . ALA A 1 190 ? 22.567 -24.205 25.541 1.00 66.00 190 ALA A O 1
ATOM 1461 N N . GLY A 1 191 ? 20.415 -24.773 25.821 1.00 66.38 191 GLY A N 1
ATOM 1462 C CA . GLY A 1 191 ? 20.149 -23.859 26.938 1.00 66.38 191 GLY A CA 1
ATOM 1463 C C . GLY A 1 191 ? 20.022 -22.375 26.567 1.00 66.38 191 GLY A C 1
ATOM 1464 O O . GLY A 1 191 ? 19.738 -21.559 27.443 1.00 66.38 191 GLY A O 1
ATOM 1465 N N . LYS A 1 192 ? 20.199 -21.995 25.293 1.00 71.50 192 LYS A N 1
ATOM 1466 C CA . LYS A 1 192 ? 19.944 -20.618 24.846 1.00 71.50 192 LYS A CA 1
ATOM 1467 C C . LYS A 1 192 ? 18.442 -20.384 24.644 1.00 71.50 192 LYS A C 1
ATOM 1469 O O . LYS A 1 192 ? 17.745 -21.301 24.206 1.00 71.50 192 LYS A O 1
ATOM 1474 N N . PRO A 1 193 ? 17.934 -19.161 24.900 1.00 63.78 193 PRO A N 1
ATOM 1475 C CA . PRO A 1 193 ? 16.563 -18.802 24.555 1.00 63.78 193 PRO A CA 1
ATOM 1476 C C . PRO A 1 193 ? 16.291 -19.088 23.076 1.00 63.78 193 PRO A C 1
ATOM 1478 O O . PRO A 1 193 ? 17.042 -18.634 22.209 1.00 63.78 193 PRO A O 1
ATOM 1481 N N . ILE A 1 194 ? 15.233 -19.852 22.796 1.00 64.06 194 ILE A N 1
ATOM 1482 C CA . ILE A 1 194 ? 14.841 -20.200 21.429 1.00 64.06 194 ILE A CA 1
ATOM 1483 C C . ILE A 1 194 ? 14.477 -18.904 20.684 1.00 64.06 194 ILE A C 1
ATOM 1485 O O . ILE A 1 194 ? 13.659 -18.123 21.179 1.00 64.06 194 ILE A O 1
ATOM 1489 N N . PRO A 1 195 ? 15.063 -18.649 19.504 1.00 70.38 195 PRO A N 1
ATOM 1490 C CA . PRO A 1 195 ? 14.726 -17.480 18.710 1.00 70.38 195 PRO A CA 1
ATOM 1491 C C . PRO A 1 195 ? 13.241 -17.386 18.336 1.00 70.38 195 PRO A C 1
ATOM 1493 O O . PRO A 1 195 ? 12.611 -18.376 17.973 1.00 70.38 195 PRO A O 1
ATOM 1496 N N . GLY A 1 196 ? 12.707 -16.160 18.323 1.00 65.88 196 GLY A N 1
ATOM 1497 C CA . GLY A 1 196 ? 11.302 -15.859 18.009 1.00 65.88 196 GLY A CA 1
ATOM 1498 C C . GLY A 1 196 ? 10.777 -16.441 16.687 1.00 65.88 196 GLY A C 1
ATOM 1499 O O . GLY A 1 196 ? 9.598 -16.749 16.584 1.00 65.88 196 GLY A O 1
ATOM 1500 N N . TYR A 1 197 ? 11.639 -16.627 15.682 1.00 72.00 197 TYR A N 1
ATOM 1501 C CA . TYR A 1 197 ? 11.259 -17.185 14.376 1.00 72.00 197 TYR A CA 1
ATOM 1502 C C . TYR A 1 197 ? 11.066 -18.710 14.376 1.00 72.00 197 TYR A C 1
ATOM 1504 O O . TYR A 1 197 ? 10.575 -19.249 13.389 1.00 72.00 197 TYR A O 1
ATOM 1512 N N . PHE A 1 198 ? 11.438 -19.402 15.457 1.00 74.00 198 PHE A N 1
ATOM 1513 C CA . PHE A 1 198 ? 11.075 -20.804 15.681 1.00 74.00 198 PHE A CA 1
ATOM 1514 C C . PHE A 1 198 ? 9.740 -20.958 16.400 1.00 74.00 198 PHE A C 1
ATOM 1516 O O . PHE A 1 198 ? 9.340 -22.082 16.691 1.00 74.00 198 PHE A O 1
ATOM 1523 N N . TYR A 1 199 ? 9.063 -19.854 16.706 1.00 73.81 199 TYR A N 1
ATOM 1524 C CA . TYR A 1 199 ? 7.737 -19.866 17.288 1.00 73.81 199 TYR A CA 1
ATOM 1525 C C . TYR A 1 199 ? 6.701 -19.435 16.258 1.00 73.81 199 TYR A C 1
ATOM 1527 O O . TYR A 1 199 ? 6.923 -18.519 15.464 1.00 73.81 199 TYR A O 1
ATOM 1535 N N . ARG A 1 200 ? 5.530 -20.061 16.327 1.00 73.44 200 ARG A N 1
ATOM 1536 C CA . ARG A 1 200 ? 4.319 -19.612 15.646 1.00 73.44 200 ARG A CA 1
ATOM 1537 C C . ARG A 1 200 ? 3.288 -19.179 16.678 1.00 73.44 200 ARG A C 1
ATOM 1539 O O . ARG A 1 200 ? 3.264 -19.679 17.802 1.00 73.44 200 ARG A O 1
ATOM 1546 N N . VAL A 1 201 ? 2.441 -18.231 16.297 1.00 71.06 201 VAL A N 1
ATOM 1547 C CA . VAL A 1 201 ? 1.341 -17.776 17.151 1.00 71.06 201 VAL A CA 1
ATOM 1548 C C . VAL A 1 201 ? 0.316 -18.899 17.276 1.00 71.06 201 VAL A C 1
ATOM 1550 O O . VAL A 1 201 ? -0.145 -19.444 16.273 1.00 71.06 201 VAL A O 1
ATOM 1553 N N . CYS A 1 202 ? -0.051 -19.227 18.512 1.00 66.12 202 CYS A N 1
ATOM 1554 C CA . CYS A 1 202 ? -1.139 -20.149 18.792 1.00 66.12 202 CYS A CA 1
ATOM 1555 C C . CYS A 1 202 ? -2.465 -19.462 18.473 1.00 66.12 202 CYS A C 1
ATOM 1557 O O . CYS A 1 202 ? -2.988 -18.692 19.282 1.00 66.12 202 CYS A O 1
ATOM 1559 N N . HIS A 1 203 ? -3.028 -19.752 17.306 1.00 63.25 203 HIS A N 1
ATOM 1560 C CA . HIS A 1 203 ? -4.393 -19.349 17.000 1.00 63.25 203 HIS A CA 1
ATOM 1561 C C . HIS A 1 203 ? -5.366 -20.381 17.565 1.00 63.25 203 HIS A C 1
ATOM 1563 O O . HIS A 1 203 ? -5.322 -21.560 17.217 1.00 63.25 203 HIS A O 1
ATOM 1569 N N . CYS A 1 204 ? -6.262 -19.930 18.441 1.00 63.41 204 CYS A N 1
ATOM 1570 C CA . CYS A 1 204 ? -7.393 -20.745 18.860 1.00 63.41 204 CYS A CA 1
ATOM 1571 C C . CYS A 1 204 ? -8.269 -21.028 17.627 1.00 63.41 204 CYS A C 1
ATOM 1573 O O . CYS A 1 204 ? -8.590 -20.088 16.905 1.00 63.41 204 CYS A O 1
ATOM 1575 N N . PRO A 1 205 ? -8.719 -22.272 17.382 1.00 66.69 205 PRO A N 1
ATOM 1576 C CA . PRO A 1 205 ? -9.514 -22.605 16.193 1.00 66.69 205 PRO A CA 1
ATOM 1577 C C . PRO A 1 205 ? -10.884 -21.909 16.170 1.00 66.69 205 PRO A C 1
ATOM 1579 O O . PRO A 1 205 ? -11.560 -21.886 15.144 1.00 66.69 205 PRO A O 1
ATOM 1582 N N . LYS A 1 206 ? -11.311 -21.351 17.308 1.00 76.25 206 LYS A N 1
ATOM 1583 C CA . LYS A 1 206 ? -12.560 -20.613 17.459 1.00 76.25 206 LYS A CA 1
ATOM 1584 C C . LYS A 1 206 ? -12.278 -19.120 17.599 1.00 76.25 206 LYS A C 1
ATOM 1586 O O . LYS A 1 206 ? -11.497 -18.712 18.458 1.00 76.25 206 LYS A O 1
ATOM 1591 N N . VAL A 1 207 ? -12.978 -18.310 16.806 1.00 83.12 207 VAL A N 1
ATOM 1592 C CA . VAL A 1 207 ? -12.984 -16.852 16.959 1.00 83.12 207 VAL A CA 1
ATOM 1593 C C . VAL A 1 207 ? -13.774 -16.490 18.216 1.00 83.12 207 VAL A C 1
ATOM 1595 O O . VAL A 1 207 ? -14.979 -16.720 18.297 1.00 83.12 207 VAL A O 1
ATOM 1598 N N . VAL A 1 208 ? -13.072 -15.950 19.207 1.00 88.12 208 VAL A N 1
ATOM 1599 C CA . VAL A 1 208 ? -13.628 -15.472 20.484 1.00 88.12 208 VAL A CA 1
ATOM 1600 C C . VAL A 1 208 ? -13.076 -14.088 20.834 1.00 88.12 208 VAL A C 1
ATOM 1602 O O . VAL A 1 208 ? -12.134 -13.622 20.185 1.00 88.12 208 VAL A O 1
ATOM 1605 N N . LEU A 1 209 ? -13.638 -13.430 21.849 1.00 88.88 209 LEU A N 1
ATOM 1606 C CA . LEU A 1 209 ? -13.103 -12.188 22.411 1.00 88.88 209 LEU A CA 1
ATOM 1607 C C . LEU A 1 209 ? -11.782 -12.455 23.144 1.00 88.88 209 LEU A C 1
ATOM 1609 O O . LEU A 1 209 ? -11.661 -13.424 23.884 1.00 88.88 209 LEU A O 1
ATOM 1613 N N . SER A 1 210 ? -10.787 -11.598 22.929 1.00 84.94 210 SER A N 1
ATOM 1614 C CA . SER A 1 210 ? -9.443 -11.765 23.479 1.00 84.94 210 SER A CA 1
ATOM 1615 C C . SER A 1 210 ? -9.403 -11.471 24.979 1.00 84.94 210 SER A C 1
ATOM 1617 O O . SER A 1 210 ? -9.887 -10.436 25.441 1.00 84.94 210 SER A O 1
ATOM 1619 N N . LEU A 1 211 ? -8.757 -12.354 25.744 1.00 81.25 211 LEU A N 1
ATOM 1620 C CA . LEU A 1 211 ? -8.457 -12.114 27.159 1.00 81.25 211 LEU A CA 1
ATOM 1621 C C . LEU A 1 211 ? -7.324 -11.103 27.357 1.00 81.25 211 LEU A C 1
ATOM 1623 O O . LEU A 1 211 ? -7.297 -10.434 28.390 1.00 81.25 211 LEU A O 1
ATOM 1627 N N . ASN A 1 212 ? -6.424 -11.002 26.376 1.00 77.94 212 ASN A N 1
ATOM 1628 C CA . ASN A 1 212 ? -5.220 -10.173 26.444 1.00 77.94 212 ASN A CA 1
ATOM 1629 C C . ASN A 1 212 ? -5.461 -8.772 25.868 1.00 77.94 212 ASN A C 1
ATOM 1631 O O . ASN A 1 212 ? -4.912 -7.804 26.379 1.00 77.94 212 ASN A O 1
ATOM 1635 N N . ASP A 1 213 ? -6.310 -8.658 24.841 1.00 82.12 213 ASP A N 1
ATOM 1636 C CA . ASP A 1 213 ? -6.668 -7.387 24.191 1.00 82.12 213 ASP A CA 1
ATOM 1637 C C . ASP A 1 213 ? -8.050 -6.906 24.672 1.00 82.12 213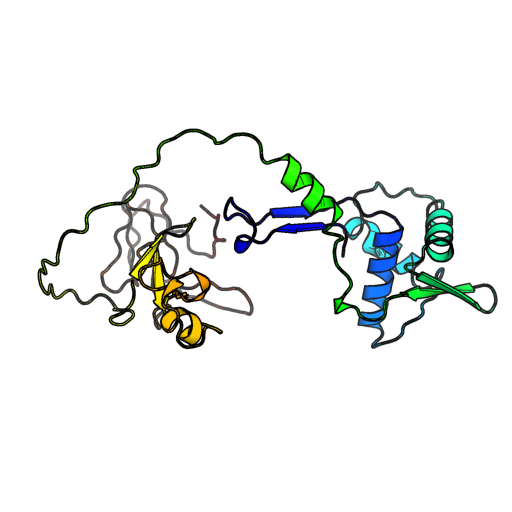 ASP A C 1
ATOM 1639 O O . ASP A 1 213 ? -9.016 -6.784 23.909 1.00 82.12 213 ASP A O 1
ATOM 1643 N N . ARG A 1 214 ? -8.159 -6.709 25.993 1.00 86.31 214 ARG A N 1
ATOM 1644 C CA . ARG A 1 214 ? -9.329 -6.118 26.657 1.00 86.31 214 ARG A CA 1
ATOM 1645 C C . ARG A 1 214 ? -8.905 -5.106 27.710 1.00 86.31 214 ARG A C 1
ATOM 1647 O O . ARG A 1 214 ? -7.920 -5.299 28.420 1.00 86.31 214 ARG A O 1
ATOM 1654 N N . ALA A 1 215 ? -9.717 -4.071 27.896 1.00 85.56 215 ALA A N 1
ATOM 1655 C CA . ALA A 1 215 ? -9.580 -3.212 29.064 1.00 85.56 215 ALA A CA 1
ATOM 1656 C C . ALA A 1 215 ? -9.784 -4.023 30.359 1.00 85.56 215 ALA A C 1
ATOM 1658 O O . ALA A 1 215 ? -10.740 -4.793 30.477 1.00 85.56 215 ALA A O 1
ATOM 1659 N N . HIS A 1 216 ? -8.923 -3.806 31.359 1.00 82.12 216 HIS A N 1
ATOM 1660 C CA . HIS A 1 216 ? -8.927 -4.566 32.619 1.00 82.12 216 HIS A CA 1
ATOM 1661 C C . HIS A 1 216 ? -10.275 -4.512 33.366 1.00 82.12 216 HIS A C 1
ATOM 1663 O O . HIS A 1 216 ? -10.658 -5.464 34.040 1.00 82.12 216 HIS A O 1
ATOM 1669 N N . GLN A 1 217 ? -11.016 -3.415 33.196 1.00 86.00 217 GLN A N 1
ATOM 1670 C CA . GLN A 1 217 ? -12.325 -3.173 33.811 1.00 86.00 217 GLN A CA 1
ATOM 1671 C C . GLN A 1 217 ? -13.506 -3.893 33.138 1.00 86.00 217 GLN A C 1
ATOM 1673 O O . GLN A 1 217 ? -14.606 -3.883 33.688 1.00 86.00 217 GLN A O 1
ATOM 1678 N N . LEU A 1 218 ? -13.311 -4.507 31.966 1.00 89.38 218 LEU A N 1
ATOM 1679 C CA . LEU A 1 218 ? -14.357 -5.284 31.298 1.00 89.38 218 LEU A CA 1
ATOM 1680 C C . LEU A 1 218 ? -14.436 -6.699 31.866 1.00 89.38 218 LEU A C 1
ATOM 1682 O O . LEU A 1 218 ? -13.413 -7.362 32.024 1.00 89.38 218 LEU A O 1
ATOM 1686 N N . LYS A 1 219 ? -15.649 -7.191 32.109 1.00 89.12 219 LYS A N 1
ATOM 1687 C CA . LYS A 1 219 ? -15.899 -8.552 32.587 1.00 89.12 219 LYS A CA 1
ATOM 1688 C C . LYS A 1 219 ? -16.267 -9.430 31.400 1.00 89.12 219 LYS A C 1
ATOM 1690 O O . LYS A 1 219 ? -17.274 -9.200 30.734 1.00 89.12 219 LYS A O 1
ATOM 1695 N N . LEU A 1 220 ? -15.422 -10.416 31.119 1.00 89.00 220 LEU A N 1
ATOM 1696 C CA . LEU A 1 220 ? -15.644 -11.378 30.047 1.00 89.00 220 LEU A CA 1
ATOM 1697 C C . LEU A 1 220 ? -16.289 -12.641 30.623 1.00 89.00 220 LEU A C 1
ATOM 1699 O O . LEU A 1 220 ? -15.860 -13.124 31.668 1.00 89.00 220 LEU A O 1
ATOM 1703 N N . HIS A 1 221 ? -17.298 -13.177 29.944 1.00 88.88 221 HIS A N 1
ATOM 1704 C CA . HIS A 1 221 ? -17.881 -14.469 30.303 1.00 88.88 221 HIS A CA 1
ATOM 1705 C C . HIS A 1 221 ? -16.910 -15.618 29.972 1.00 88.88 221 HIS A C 1
ATOM 1707 O O . HIS A 1 221 ? -16.117 -15.500 29.038 1.00 88.88 221 HIS A O 1
ATOM 1713 N N . GLU A 1 222 ? -16.996 -16.751 30.678 1.00 82.81 222 GLU A N 1
ATOM 1714 C CA . GLU A 1 222 ? -16.098 -17.911 30.496 1.00 82.81 222 GLU A CA 1
ATOM 1715 C C . GLU A 1 222 ? -16.088 -18.449 29.056 1.00 82.81 222 GLU A C 1
ATOM 1717 O O . GLU A 1 222 ? -15.054 -18.869 28.540 1.00 82.81 222 GLU A O 1
ATOM 1722 N N . SER A 1 223 ? -17.229 -18.366 28.365 1.00 82.00 223 SER A N 1
ATOM 1723 C CA . SER A 1 223 ? -17.352 -18.756 26.952 1.00 82.00 223 SER A CA 1
ATOM 1724 C C . SER A 1 223 ? -16.598 -17.842 25.976 1.00 82.00 223 SER A C 1
ATOM 1726 O O . SER A 1 223 ? -16.500 -18.177 24.796 1.00 82.00 223 SER A O 1
ATOM 1728 N N . GLN A 1 224 ? -16.102 -16.689 26.439 1.00 86.56 224 GLN A N 1
ATOM 1729 C CA . GLN A 1 224 ? -15.431 -15.642 25.661 1.00 86.56 224 GLN A CA 1
ATOM 1730 C C . GLN A 1 224 ? -16.246 -15.071 24.486 1.00 86.56 224 GLN A C 1
ATOM 1732 O O . GLN A 1 224 ? -15.689 -14.518 23.538 1.00 86.56 224 GLN A O 1
ATOM 1737 N N . LEU A 1 225 ? -17.575 -15.181 24.544 1.00 88.62 225 LEU A N 1
ATOM 1738 C CA . LEU A 1 225 ? -18.494 -14.642 23.530 1.00 88.62 225 LEU A CA 1
ATOM 1739 C C . LEU A 1 225 ? -19.343 -13.471 24.035 1.00 88.62 225 LEU A C 1
ATOM 1741 O O . LEU A 1 225 ? -19.954 -12.770 23.235 1.00 88.62 225 LEU A O 1
ATOM 1745 N N . THR A 1 226 ? -19.354 -13.240 25.347 1.00 90.56 226 THR A N 1
ATOM 1746 C CA . THR A 1 226 ? -20.144 -12.186 25.987 1.00 90.56 226 THR A CA 1
ATOM 1747 C C . THR A 1 226 ? -19.236 -11.328 26.848 1.00 90.56 226 THR A C 1
ATOM 1749 O O . THR A 1 226 ? -18.356 -11.845 27.545 1.00 90.56 226 THR A O 1
ATOM 1752 N N . ILE A 1 227 ? -19.461 -10.019 26.817 1.00 92.00 227 ILE A N 1
ATOM 1753 C CA . ILE A 1 227 ? -18.709 -9.051 27.605 1.00 92.00 227 ILE A CA 1
ATOM 1754 C C . ILE A 1 227 ? -19.641 -8.006 28.200 1.00 92.00 227 ILE A C 1
ATOM 1756 O O . ILE A 1 227 ? -20.588 -7.567 27.551 1.00 92.00 227 ILE A O 1
ATOM 1760 N N . THR A 1 228 ? -19.353 -7.598 29.430 1.00 91.25 228 THR A N 1
ATOM 1761 C CA . THR A 1 228 ? -20.075 -6.536 30.129 1.00 91.25 228 THR A CA 1
ATOM 1762 C C . THR A 1 228 ? -19.100 -5.520 30.717 1.00 91.25 228 THR A C 1
ATOM 1764 O O . THR A 1 228 ? -17.948 -5.828 31.042 1.00 91.25 228 THR A O 1
ATOM 1767 N N . GLY A 1 229 ? -19.551 -4.273 30.823 1.00 87.94 229 GLY A N 1
ATOM 1768 C CA . GLY A 1 229 ? -18.784 -3.165 31.381 1.00 87.94 229 GLY A CA 1
ATOM 1769 C C . GLY A 1 229 ? -19.679 -2.278 32.235 1.00 87.94 229 GLY A C 1
ATOM 1770 O O . GLY A 1 229 ? -20.854 -2.112 31.931 1.00 87.94 229 GLY A O 1
ATOM 1771 N N . GLU A 1 230 ? -19.124 -1.727 33.311 1.00 79.62 230 GLU A N 1
ATOM 1772 C CA . GLU A 1 230 ? -19.893 -0.927 34.277 1.00 79.62 230 GLU A CA 1
ATOM 1773 C C . GLU A 1 230 ? -19.600 0.574 34.173 1.00 79.62 230 GLU A C 1
ATOM 1775 O O . GLU A 1 230 ? -20.493 1.394 34.369 1.00 79.62 230 GLU A O 1
ATOM 1780 N N . LYS A 1 231 ? -18.343 0.957 33.900 1.00 80.75 231 LYS A N 1
ATOM 1781 C CA . LYS A 1 231 ? -17.893 2.353 33.978 1.00 80.75 231 LYS A CA 1
ATOM 1782 C C . LYS A 1 231 ? -17.128 2.782 32.736 1.00 80.75 231 LYS A C 1
ATOM 1784 O O . LYS A 1 231 ? -16.086 2.216 32.411 1.00 80.75 231 LYS A O 1
ATOM 1789 N N . GLY A 1 232 ? -17.611 3.862 32.127 1.00 83.50 232 GLY A N 1
ATOM 1790 C CA . GLY A 1 232 ? -16.952 4.536 31.015 1.00 83.50 232 GLY A CA 1
ATOM 1791 C C . GLY A 1 232 ? -16.897 3.709 29.731 1.00 83.50 232 GLY A C 1
ATOM 1792 O O . GLY A 1 232 ? -17.357 2.570 29.659 1.00 83.50 232 GLY A O 1
ATOM 1793 N N . TYR A 1 233 ? -16.310 4.308 28.699 1.00 86.38 233 TYR A N 1
ATOM 1794 C CA . TYR A 1 233 ? -16.045 3.608 27.450 1.00 86.38 233 TYR A CA 1
ATOM 1795 C C . TYR A 1 233 ? -14.800 2.739 27.598 1.00 86.38 233 TYR A C 1
ATOM 1797 O O . TYR A 1 233 ? -13.759 3.187 28.072 1.00 86.38 233 TYR A O 1
ATOM 1805 N N . SER A 1 234 ? -14.933 1.483 27.191 1.00 88.69 234 SER A N 1
ATOM 1806 C CA . SER A 1 234 ? -13.872 0.482 27.204 1.00 88.69 234 SER A CA 1
ATOM 1807 C C . SER A 1 234 ? -13.945 -0.346 25.932 1.00 88.69 234 SER A C 1
ATOM 1809 O O . SER A 1 234 ? -15.019 -0.480 25.346 1.00 88.69 234 SER A O 1
ATOM 1811 N N . MET A 1 235 ? -12.817 -0.924 25.530 1.00 89.94 235 MET A N 1
ATOM 1812 C CA . MET A 1 235 ? -12.711 -1.719 24.311 1.00 89.94 235 MET A CA 1
ATOM 1813 C C . MET A 1 235 ? -12.239 -3.142 24.622 1.00 89.94 235 MET A C 1
ATOM 1815 O O . MET A 1 235 ? -11.437 -3.368 25.532 1.00 89.94 235 MET A O 1
ATOM 1819 N N . VAL A 1 236 ? -12.749 -4.086 23.837 1.00 90.19 236 VAL A N 1
ATOM 1820 C CA . VAL A 1 236 ? -12.233 -5.448 23.683 1.00 90.19 236 VAL A CA 1
ATOM 1821 C C . VAL A 1 236 ? -12.102 -5.735 22.195 1.00 90.19 236 VAL A C 1
ATOM 1823 O O . VAL A 1 236 ? -12.881 -5.203 21.399 1.00 90.19 236 VAL A O 1
ATOM 1826 N N . ARG A 1 237 ? -11.148 -6.582 21.815 1.00 90.50 237 ARG A N 1
ATOM 1827 C CA . ARG A 1 237 ? -11.014 -7.065 20.438 1.00 90.50 237 ARG A CA 1
ATOM 1828 C C . ARG A 1 237 ? -11.161 -8.576 20.354 1.00 90.50 237 ARG A C 1
ATOM 1830 O O . ARG A 1 237 ? -11.014 -9.292 21.344 1.00 90.50 237 ARG A O 1
ATOM 1837 N N . ALA A 1 238 ? -11.478 -9.067 19.162 1.00 89.62 238 ALA A N 1
ATOM 1838 C CA . ALA A 1 238 ? -11.472 -10.496 18.889 1.00 89.62 238 ALA A CA 1
ATOM 1839 C C . ALA A 1 238 ? -10.034 -11.042 18.854 1.00 89.62 238 ALA A C 1
ATOM 1841 O O . ALA A 1 238 ? -9.069 -10.319 18.630 1.00 89.62 238 ALA A O 1
ATOM 1842 N N . THR A 1 239 ? -9.904 -12.349 19.041 1.00 83.56 239 THR A N 1
ATOM 1843 C CA . THR A 1 239 ? -8.646 -13.110 18.912 1.00 83.56 239 THR A CA 1
ATOM 1844 C C . THR A 1 239 ? -8.076 -13.120 17.493 1.00 83.56 239 THR A C 1
ATOM 1846 O O . THR A 1 239 ? -6.896 -13.411 17.313 1.00 83.56 239 THR A O 1
ATOM 1849 N N . HIS A 1 240 ? -8.906 -12.831 16.489 1.00 83.56 240 HIS A N 1
ATOM 1850 C CA . HIS A 1 240 ? -8.545 -12.894 15.078 1.00 83.56 240 HIS A CA 1
ATOM 1851 C C . HIS A 1 240 ? -8.621 -11.511 14.441 1.00 83.56 240 HIS A C 1
ATOM 1853 O O . HIS A 1 240 ? -9.560 -10.751 14.683 1.00 83.56 240 HIS A O 1
ATOM 1859 N N . SER A 1 241 ? -7.641 -11.219 13.591 1.00 83.56 241 SER A N 1
ATOM 1860 C CA . SER A 1 241 ? -7.599 -10.026 12.757 1.00 83.56 241 SER A CA 1
ATOM 1861 C C . SER A 1 241 ? -7.844 -10.384 11.294 1.00 83.56 241 SER A C 1
ATOM 1863 O O . SER A 1 241 ? -7.650 -11.520 10.859 1.00 83.56 241 SER A O 1
ATOM 1865 N N . VAL A 1 242 ? -8.281 -9.392 10.528 1.00 84.88 242 VAL A N 1
ATOM 1866 C CA . VAL A 1 242 ? -8.484 -9.507 9.085 1.00 84.88 242 VAL A CA 1
ATOM 1867 C C . VAL A 1 242 ? -7.410 -8.679 8.387 1.00 84.88 242 VAL A C 1
ATOM 1869 O O . VAL A 1 242 ? -7.215 -7.515 8.727 1.00 84.88 242 VAL A O 1
ATOM 1872 N N . HIS A 1 243 ? -6.720 -9.273 7.410 1.00 80.50 243 HIS A N 1
ATOM 1873 C CA . HIS A 1 243 ? -5.701 -8.586 6.604 1.00 80.50 243 HIS A CA 1
ATOM 1874 C C . HIS A 1 243 ? -6.162 -8.333 5.159 1.00 80.50 243 HIS A C 1
ATOM 1876 O O . HIS A 1 243 ? -5.901 -7.276 4.594 1.00 80.50 243 HIS A O 1
ATOM 1882 N N . THR A 1 244 ? -6.871 -9.290 4.556 1.00 81.06 244 THR A N 1
ATOM 1883 C CA . THR A 1 244 ? -7.279 -9.263 3.141 1.00 81.06 244 THR A CA 1
ATOM 1884 C C . THR A 1 244 ? -8.606 -9.991 2.939 1.00 81.06 244 THR A C 1
ATOM 1886 O O . THR A 1 244 ? -8.895 -10.950 3.657 1.00 81.06 244 THR A O 1
ATOM 1889 N N . GLY A 1 245 ? -9.368 -9.596 1.917 1.00 90.50 245 GLY A N 1
ATOM 1890 C CA . GLY A 1 245 ? -10.649 -10.210 1.548 1.00 90.50 245 GLY A CA 1
ATOM 1891 C C . GLY A 1 245 ? -11.874 -9.473 2.096 1.00 90.50 245 GLY A C 1
ATOM 1892 O O . GLY A 1 245 ? -11.749 -8.450 2.765 1.00 90.50 245 GLY A O 1
ATOM 1893 N N . ASN A 1 246 ? -13.059 -10.015 1.803 1.00 92.31 246 ASN A N 1
ATOM 1894 C CA . ASN A 1 246 ? -14.342 -9.500 2.283 1.00 92.31 246 ASN A CA 1
ATOM 1895 C C . ASN A 1 246 ? -14.840 -10.372 3.432 1.00 92.31 246 ASN A C 1
ATOM 1897 O O . ASN A 1 246 ? -15.024 -11.576 3.259 1.00 92.31 246 ASN A O 1
ATOM 1901 N N . TRP A 1 247 ? -15.073 -9.756 4.586 1.00 91.06 247 TRP A N 1
ATOM 1902 C CA . TRP A 1 247 ? -15.456 -10.447 5.811 1.00 91.06 247 TRP A CA 1
ATOM 1903 C C . TRP A 1 247 ? -16.660 -9.767 6.445 1.00 91.06 247 TRP A C 1
ATOM 1905 O O . TRP A 1 247 ? -16.852 -8.559 6.304 1.00 91.06 247 TRP A O 1
ATOM 1915 N N . TYR A 1 248 ? -17.452 -10.549 7.166 1.00 90.50 248 TYR A N 1
ATOM 1916 C CA . TYR A 1 248 ? -18.579 -10.065 7.946 1.00 90.50 248 TYR A CA 1
ATOM 1917 C C . TYR A 1 248 ? -18.502 -10.635 9.360 1.00 90.50 248 TYR A C 1
ATOM 1919 O O . TYR A 1 248 ? -17.901 -11.684 9.593 1.00 90.50 248 TYR A O 1
ATOM 1927 N N . PHE A 1 249 ? -19.102 -9.922 10.303 1.00 91.31 249 PHE A N 1
ATOM 1928 C CA . PHE A 1 249 ? -19.293 -10.384 11.668 1.00 91.31 249 PHE A CA 1
ATOM 1929 C C . PHE A 1 249 ? -20.663 -9.920 12.151 1.00 91.31 249 PHE A C 1
ATOM 1931 O O . PHE A 1 249 ? -21.226 -8.959 11.623 1.00 91.31 249 PHE A O 1
ATOM 1938 N N . GLU A 1 250 ? -21.179 -10.601 13.162 1.00 92.25 250 GLU A N 1
ATOM 1939 C CA . GLU A 1 250 ? -22.421 -10.241 13.829 1.00 92.25 250 GLU A CA 1
ATOM 1940 C C . GLU A 1 250 ? -22.178 -10.068 15.326 1.00 92.25 250 GLU A C 1
ATOM 1942 O O . GLU A 1 250 ? -21.262 -10.655 15.905 1.00 92.25 250 GLU A O 1
ATOM 1947 N N . ALA A 1 251 ? -22.998 -9.233 15.951 1.00 91.56 251 ALA A N 1
ATOM 1948 C CA . ALA A 1 251 ? -22.999 -9.029 17.386 1.00 91.56 251 ALA A CA 1
ATOM 1949 C C . ALA A 1 251 ? -24.445 -8.862 17.848 1.00 91.56 251 ALA A C 1
ATOM 1951 O O . ALA A 1 251 ? -25.230 -8.162 17.209 1.00 91.56 251 ALA A O 1
ATOM 1952 N N . THR A 1 252 ? -24.788 -9.502 18.962 1.00 93.12 252 THR A N 1
ATOM 1953 C CA . THR A 1 252 ? -26.118 -9.406 19.570 1.00 93.12 252 THR A CA 1
ATOM 1954 C C . THR A 1 252 ? -26.008 -8.633 20.876 1.00 93.12 252 THR A C 1
ATOM 1956 O O . THR A 1 252 ? -25.210 -8.990 21.741 1.00 93.12 252 THR A O 1
ATOM 1959 N N . ILE A 1 253 ? -26.808 -7.576 21.026 1.00 92.88 253 ILE A N 1
ATOM 1960 C CA . ILE A 1 253 ? -26.920 -6.833 22.285 1.00 92.88 253 ILE A CA 1
ATOM 1961 C C . ILE A 1 253 ? -27.922 -7.583 23.162 1.00 92.88 253 ILE A C 1
ATOM 1963 O O . ILE A 1 253 ? -29.113 -7.605 22.866 1.00 92.88 253 ILE A O 1
ATOM 1967 N N . THR A 1 254 ? -27.428 -8.244 24.207 1.00 91.94 254 THR A N 1
ATOM 1968 C CA . THR A 1 254 ? -28.260 -9.050 25.113 1.00 91.94 254 THR A CA 1
ATOM 1969 C C . THR A 1 254 ? -28.952 -8.216 26.185 1.00 91.94 254 THR A C 1
ATOM 1971 O O . THR A 1 254 ? -30.060 -8.550 26.584 1.00 91.94 254 THR A O 1
ATOM 1974 N N . ASP A 1 255 ? -28.295 -7.157 26.661 1.00 88.94 255 ASP A N 1
ATOM 1975 C CA . ASP A 1 255 ? -28.805 -6.257 27.694 1.00 88.94 255 ASP A CA 1
ATOM 1976 C C . ASP A 1 255 ? -28.344 -4.820 27.409 1.00 88.94 255 ASP A C 1
ATOM 1978 O O . ASP A 1 255 ? -27.192 -4.603 27.023 1.00 88.94 255 ASP A O 1
ATOM 1982 N N . GLN A 1 256 ? -29.247 -3.851 27.574 1.00 89.62 256 GLN A N 1
ATOM 1983 C CA . GLN A 1 256 ? -28.975 -2.423 27.375 1.00 89.62 256 GLN A CA 1
ATOM 1984 C C . GLN A 1 256 ? -29.743 -1.588 28.416 1.00 89.62 256 GLN A C 1
ATOM 1986 O O . GLN A 1 256 ? -30.832 -1.082 28.129 1.00 89.62 256 GLN A O 1
ATOM 1991 N N . PRO A 1 257 ? -29.189 -1.425 29.632 1.00 89.44 257 PRO A N 1
ATOM 1992 C CA . PRO A 1 257 ? -29.776 -0.584 30.673 1.00 89.44 257 PRO A CA 1
ATOM 1993 C C . PRO A 1 257 ? -29.936 0.884 30.247 1.00 89.44 257 PRO A C 1
ATOM 1995 O O . PRO A 1 257 ? -29.221 1.380 29.370 1.00 89.44 257 PRO A O 1
ATOM 1998 N N . GLU A 1 258 ? -30.835 1.615 30.904 1.00 88.94 258 GLU A N 1
ATOM 1999 C CA . GLU A 1 258 ? -31.062 3.036 30.620 1.00 88.94 258 GLU A CA 1
ATOM 2000 C C . GLU A 1 258 ? -29.785 3.866 30.854 1.00 88.94 258 GLU A C 1
ATOM 2002 O O . GLU A 1 258 ? -29.093 3.718 31.861 1.00 88.94 258 GLU A O 1
ATOM 2007 N N . GLY A 1 259 ? -29.438 4.717 29.884 1.00 85.25 259 GLY A N 1
ATOM 2008 C CA . GLY A 1 259 ? -28.192 5.491 29.895 1.00 85.25 259 GLY A CA 1
ATOM 2009 C C . GLY A 1 259 ? -26.944 4.723 29.434 1.00 85.25 259 GLY A C 1
ATOM 2010 O O . GLY A 1 259 ? -25.862 5.310 29.392 1.00 85.25 259 GLY A O 1
ATOM 2011 N N . SER A 1 260 ? -27.071 3.446 29.051 1.00 87.69 260 SER A N 1
ATOM 2012 C CA . SER A 1 260 ? -25.978 2.676 28.447 1.00 87.69 260 SER A CA 1
ATOM 2013 C C . SER A 1 260 ? -25.938 2.817 26.920 1.00 87.69 260 SER A C 1
ATOM 2015 O O . SER A 1 260 ? -26.964 2.915 26.240 1.00 87.69 260 SER A O 1
ATOM 2017 N N . ALA A 1 261 ? -24.724 2.825 26.367 1.00 87.62 261 ALA A N 1
ATOM 2018 C CA . ALA A 1 261 ? -24.489 2.857 24.930 1.00 87.62 261 ALA A CA 1
ATOM 2019 C C . ALA A 1 261 ? -23.319 1.942 24.561 1.00 87.62 261 ALA A C 1
ATOM 2021 O O . ALA A 1 261 ? -22.262 1.980 25.194 1.00 87.62 261 ALA A O 1
ATOM 2022 N N . THR A 1 262 ? -23.491 1.167 23.493 1.00 89.75 262 THR A N 1
ATOM 2023 C CA . THR A 1 262 ? -22.477 0.239 22.982 1.00 89.75 262 THR A CA 1
ATOM 2024 C C . THR A 1 262 ? -22.061 0.658 21.578 1.00 89.75 262 THR A C 1
ATOM 2026 O O . THR A 1 262 ? -22.901 0.999 20.746 1.00 89.75 262 THR A O 1
ATOM 2029 N N . ARG A 1 263 ? -20.753 0.637 21.300 1.00 91.56 263 ARG A N 1
ATOM 2030 C CA . ARG A 1 263 ? -20.194 0.855 19.960 1.00 91.56 263 ARG A CA 1
ATOM 2031 C C . ARG A 1 263 ? -19.591 -0.448 19.467 1.00 91.56 263 ARG A C 1
ATOM 2033 O O . ARG A 1 263 ? -18.822 -1.076 20.188 1.00 91.56 263 ARG A O 1
ATOM 2040 N N . ILE A 1 264 ? -19.949 -0.835 18.251 1.00 92.75 264 ILE A N 1
ATOM 2041 C CA . ILE A 1 264 ? -19.532 -2.091 17.634 1.00 92.75 264 ILE A CA 1
ATOM 2042 C C . ILE A 1 264 ? -18.977 -1.754 16.254 1.00 92.75 264 ILE A C 1
ATOM 2044 O O . ILE A 1 264 ? -19.577 -0.972 15.518 1.00 92.75 264 ILE A O 1
ATOM 2048 N N . GLY A 1 265 ? -17.820 -2.308 15.913 1.00 92.38 265 GLY A N 1
ATOM 2049 C CA . GLY A 1 265 ? -17.168 -2.036 14.641 1.00 92.38 265 GLY A CA 1
ATOM 2050 C C . GLY A 1 265 ? -15.775 -2.637 14.566 1.00 92.38 265 GLY A C 1
ATOM 2051 O O . GLY A 1 265 ? -15.353 -3.391 15.441 1.00 92.38 265 GLY A O 1
ATOM 2052 N N . TRP A 1 266 ? -15.062 -2.265 13.510 1.00 90.75 266 TRP A N 1
ATOM 2053 C CA . TRP A 1 266 ? -13.669 -2.636 13.302 1.00 90.75 266 TRP A CA 1
ATOM 2054 C C . TRP A 1 266 ? -12.735 -1.563 13.856 1.00 90.75 266 TRP A C 1
ATOM 2056 O O . TRP A 1 266 ? -13.008 -0.368 13.733 1.00 90.75 266 TRP A O 1
ATOM 2066 N N . SER A 1 267 ? -11.605 -1.985 14.416 1.00 86.62 267 SER A N 1
ATOM 2067 C CA . SER A 1 267 ? -10.522 -1.094 14.824 1.00 86.62 267 SER A CA 1
ATOM 2068 C C . SER A 1 267 ? -9.191 -1.586 14.266 1.00 86.62 267 SER A C 1
ATOM 2070 O O . SER A 1 267 ? -8.944 -2.785 14.136 1.00 86.62 267 SER A O 1
ATOM 2072 N N . GLN A 1 268 ? -8.329 -0.638 13.898 1.00 86.06 268 GLN A N 1
ATOM 2073 C CA . GLN A 1 268 ? -6.931 -0.938 13.603 1.00 86.06 268 GLN A CA 1
ATOM 2074 C C . GLN A 1 268 ? -6.178 -1.202 14.911 1.00 86.06 268 GLN A C 1
ATOM 2076 O O . GLN A 1 268 ? -6.629 -0.808 15.985 1.00 86.06 268 GLN A O 1
ATOM 2081 N N . MET A 1 269 ? -4.994 -1.808 14.821 1.00 72.31 269 MET A N 1
ATOM 2082 C CA . MET A 1 269 ? -4.187 -2.202 15.982 1.00 72.31 269 MET A CA 1
ATOM 2083 C C . MET A 1 269 ? -3.940 -1.060 16.987 1.00 72.31 269 MET A C 1
ATOM 2085 O O . MET A 1 269 ? -3.982 -1.286 18.195 1.00 72.31 269 MET A O 1
ATOM 2089 N N . LEU A 1 270 ? -3.762 0.172 16.501 1.00 75.19 270 LEU A N 1
ATOM 2090 C CA . LEU A 1 270 ? -3.549 1.370 17.326 1.00 75.19 270 LEU A CA 1
ATOM 2091 C C . LEU A 1 270 ? -4.842 2.137 17.666 1.00 75.19 270 LEU A C 1
ATOM 2093 O O . LEU A 1 270 ? -4.783 3.172 18.326 1.00 75.19 270 LEU A O 1
ATOM 2097 N N . GLY A 1 271 ? -6.006 1.662 17.215 1.00 63.41 271 GLY A N 1
ATOM 2098 C CA . GLY A 1 271 ? -7.296 2.284 17.507 1.00 63.41 271 GLY A CA 1
ATOM 2099 C C . GLY A 1 271 ? -7.663 2.111 18.980 1.00 63.41 271 GLY A C 1
ATOM 2100 O O . GLY A 1 271 ? -7.783 0.978 19.446 1.00 63.41 271 GLY A O 1
ATOM 2101 N N . LYS A 1 272 ? -7.824 3.224 19.698 1.00 51.75 272 LYS A N 1
ATOM 2102 C CA . LYS A 1 272 ? -8.274 3.273 21.095 1.00 51.75 272 LYS A CA 1
ATOM 2103 C C . LYS A 1 272 ? -9.713 3.758 21.189 1.00 51.75 272 LYS A C 1
ATOM 2105 O O . LYS A 1 272 ? -10.092 4.615 20.361 1.00 51.75 272 LYS A O 1
#

Secondary structure (DSSP, 8-state):
--SEEEE-GGG-TTS--EEEEPPPPHHHHHHHHHHHHHHHTTT--EEEIIIIIHHHHHHTHHHH--SPPPSSTHHHHHHHHHHHH-TTEEEEEETTEEEEEES---GGG-----HHHHHHHTTT------S-PPPP--------------------TT-EEEEETTEEEEEEE-TT-TTHHHHHH-TTTTTSPPPGGGEEE---SS--EEEEEE-TT-EE-TTSS-EE--SS---EEES----SS------------TT---------TT--

Sequence (272 aa):
MTAYHFMCKKCNNSDEEVFSKKQANFAIMCQTALANLMCTHGGRVCFSEEHEIFPFLDTNWDVLTFQPRKANDSWHANIHKTLTSNELFNAVDVKSDLFVSLSCQDLGKIGPSYERFRALTSQLKTNFSKLGLPSPGVMPDSSGFASGDGSGLSCGPNASPNVGADGYILVEPDPHASGRQLWDESEHTAGKPIPGYFYRVCHCPKVVLSLNDRAHQLKLHESQLTITGEKGYSMVRATHSVHTGNWYFEATITDQPEGSATRIGWSQMLGK

Radius of gyration: 28.1 Å; chains: 1; bounding box: 58×56×79 Å